Protein AF-A8CHP7-F1 (afdb_monomer)

Secondary structure (DSSP, 8-state):
---PPP--EEEEESS-B---B-SS----S----S---EEEEESS--HHHHTT-SEEEE--SPPP-TT--HHHHHHHHHHHHHHHHHHHHHH-TTSEEEE-SSPHHHHHHHHHHHHHHTT---GGGEEE--HHHHHHHHHHHHHHTT--TTT----EEE-SSGGGEEE-GGG-TT----HHHHHHHHHHHHHHHHHHHHHTTTS-S--HHHHHHHHHHHHHHHHHHTT--S--EEE-BEE--SSS-SEE--EEEEETTEEEEE---

Radius of gyration: 18.43 Å; Cα contacts (8 Å, |Δi|>4): 470; chains: 1; bounding box: 54×46×46 Å

Solvent-accessible surface area (backbone atoms only — not comparable to full-atom values): 14654 Å² total; per-residue (Å²): 142,82,88,74,77,94,67,42,39,28,44,34,30,80,90,56,30,41,34,46,46,44,78,87,77,80,73,67,96,71,87,73,102,63,101,60,57,73,48,79,45,70,57,91,72,59,60,83,56,36,60,80,26,59,36,34,38,38,42,49,56,76,71,78,49,92,93,59,54,74,64,56,48,43,54,54,23,45,51,49,42,41,57,50,30,54,48,37,50,72,57,26,48,86,27,32,37,34,34,54,30,61,58,34,81,53,40,42,59,48,32,50,52,46,20,48,76,68,74,49,61,51,62,41,26,44,34,18,63,38,40,46,58,29,57,49,38,12,43,54,51,12,66,75,69,78,47,60,44,91,78,43,63,38,57,43,30,44,46,71,54,43,89,37,38,42,67,42,67,92,71,27,82,95,63,87,74,54,74,67,52,50,54,51,50,48,54,46,58,33,40,49,63,55,55,39,20,58,75,44,73,61,75,33,63,72,55,68,63,43,52,51,22,51,46,54,52,51,53,46,51,51,42,13,50,73,59,52,80,69,79,45,70,43,38,37,31,26,61,59,94,43,92,89,38,57,61,32,11,48,40,28,33,47,28,68,72,32,55,69,42,81,49,85,127

Foldseek 3Di:
DDPDDWKWKFKQWPLAQEGTDTDDDPPDPDDDPDPIDMDMDIDDDCQVSLAVHQAYEDPDADFDAPPDDPVNRVVRLLVVLLVVLLSCLPRPLQHQYEYAGPPLVVSQVSSQVSNVVSVSDDLLRGWHQQLLLQLLLLVVVCVVVVHDSVPWGWDWKAGRAAPRTRTPPVPIPPDDDDPVRNVVSSNCSRCVQVVQCVVCVNVGTDDPSSVVSSVLVSVLQSCQLVFVPPFSWDFTWTQDPQPPHRTMRATFGGHNRGTPDGDDD

InterPro domains:
  IPR001236 Lactate/malate dehydrogenase, N-terminal [PF00056] (37-128)
  IPR001252 Malate dehydrogenase, active site [PS00068] (129-141)
  IPR001557 L-lactate/malate dehydrogenase [PIRSF000102] (44-264)
  IPR010097 Malate dehydrogenase, type 1 [TIGR01772] (36-261)
  IPR015955 Lactate dehydrogenase/glycoside hydrolase, family 4, C-terminal [G3DSA:3.90.110.10] (130-265)
  IPR015955 Lactate dehydrogenase/glycoside hydrolase, family 4, C-terminal [SSF56327] (129-265)
  IPR022383 Lactate/malate dehydrogenase, C-terminal [PF02866] (130-264)
  IPR036291 NAD(P)-binding domain superfamily [SSF51735] (36-128)

Nearest PDB structures (foldseek):
  4e0b-assembly1_A  TM=9.883E-01  e=1.441E-34  Vibrio vulnificus CMCP6
  7xqn-assembly1_B  TM=9.682E-01  e=1.019E-33  Escherichia coli
  1ie3-assembly2_D  TM=9.850E-01  e=3.570E-32  Escherichia coli
  6bal-assembly1_B  TM=9.658E-01  e=4.265E-32  Haemophilus influenzae Rd KW20
  1smk-assembly4_G  TM=9.813E-01  e=1.615E-28  Citrullus lanatus

Sequence (265 aa):
ALYSKPSSCWFRSRAVRYCACHTGCRCGSESYPNTSYRKGYAGEDPTPALEGADVVLVSAGVARKPGMDRADLFNVNAGIVKALAEKIAVVCPKACVGIITNPVNTTVPIAAEVLKKAGVYDKRKLFGVTTLDVIRSETFVAALKDKDPGQVRVPVIGGHSGVTILPLLSQVEGVSFTDEEVAALTKRIQNAGTEVVEAKAGGGSATLSMGQAACRFGLALVKALQGVSEVVELRVDVEGEGEYAPFFAPPIKLGKNGVEALLDI

pLDDT: mean 82.94, std 21.24, range [22.81, 98.56]

Organism: NCBI:txid127906

Structure (mmCIF, N/CA/C/O backbone):
data_AF-A8CHP7-F1
#
_entry.id   AF-A8CHP7-F1
#
loop_
_atom_site.group_PDB
_atom_site.id
_atom_site.type_symbol
_atom_site.label_atom_id
_atom_site.label_alt_id
_atom_site.label_comp_id
_atom_site.label_asym_id
_atom_site.label_entity_id
_atom_site.label_seq_id
_atom_site.pdbx_PDB_ins_code
_atom_site.Cartn_x
_atom_site.Cartn_y
_atom_site.Cartn_z
_atom_site.occupancy
_atom_site.B_iso_or_equiv
_atom_site.auth_seq_id
_atom_site.auth_comp_id
_atom_site.auth_asym_id
_atom_site.auth_atom_id
_atom_site.pdbx_PDB_model_num
ATOM 1 N N . ALA A 1 1 ? 33.182 -19.041 9.182 1.00 32.62 1 ALA A N 1
ATOM 2 C CA . ALA A 1 1 ? 33.277 -17.930 8.215 1.00 32.62 1 ALA A CA 1
ATOM 3 C C . ALA A 1 1 ? 32.475 -18.275 6.961 1.00 32.62 1 ALA A C 1
ATOM 5 O O . ALA A 1 1 ? 33.002 -18.926 6.078 1.00 32.62 1 ALA A O 1
ATOM 6 N N . LEU A 1 2 ? 31.192 -17.906 6.910 1.00 22.81 2 LEU A N 1
ATOM 7 C CA . LEU A 1 2 ? 30.341 -18.026 5.717 1.00 22.81 2 LEU A CA 1
ATOM 8 C C . LEU A 1 2 ? 29.356 -16.845 5.712 1.00 22.81 2 LEU A C 1
ATOM 10 O O . LEU A 1 2 ? 28.155 -17.001 5.896 1.00 22.81 2 LEU A O 1
ATOM 14 N N . TYR A 1 3 ? 29.891 -15.633 5.556 1.00 24.83 3 TYR A N 1
ATOM 15 C CA . TYR A 1 3 ? 29.102 -14.488 5.105 1.00 24.83 3 TYR A CA 1
ATOM 16 C C . TYR A 1 3 ? 28.936 -14.629 3.586 1.00 24.83 3 TYR A C 1
ATOM 18 O O . TYR A 1 3 ? 29.779 -14.174 2.816 1.00 24.83 3 TYR A O 1
ATOM 26 N N . SER A 1 4 ? 27.886 -15.321 3.138 1.00 28.62 4 SER A N 1
ATOM 27 C CA . SER A 1 4 ? 27.501 -15.324 1.724 1.00 28.62 4 SER A CA 1
ATOM 28 C C . SER A 1 4 ? 26.740 -14.035 1.401 1.00 28.62 4 SER A C 1
ATOM 30 O O . SER A 1 4 ? 25.815 -13.663 2.124 1.00 28.62 4 SER A O 1
ATOM 32 N N . LYS A 1 5 ? 27.150 -13.361 0.324 1.00 23.42 5 LYS A N 1
ATOM 33 C CA . LYS A 1 5 ? 26.609 -12.089 -0.180 1.00 23.42 5 LYS A CA 1
ATOM 34 C C . LYS A 1 5 ? 25.065 -12.082 -0.292 1.00 23.42 5 LYS A C 1
ATOM 36 O O . LYS A 1 5 ? 24.479 -13.123 -0.593 1.00 23.42 5 LYS A O 1
ATOM 41 N N . PRO A 1 6 ? 24.402 -10.923 -0.104 1.00 29.92 6 PRO A N 1
ATOM 42 C CA . PRO A 1 6 ? 22.968 -10.779 -0.358 1.00 29.92 6 PRO A CA 1
ATOM 43 C C . PRO A 1 6 ? 22.650 -11.086 -1.832 1.00 29.92 6 PRO A C 1
ATOM 45 O O . PRO A 1 6 ? 23.282 -10.532 -2.725 1.00 29.92 6 PRO A O 1
ATOM 48 N N . SER A 1 7 ? 21.699 -11.989 -2.088 1.00 33.78 7 SER A N 1
ATOM 49 C CA . SER A 1 7 ? 21.221 -12.342 -3.433 1.00 33.78 7 SER A CA 1
ATOM 50 C C . SER A 1 7 ? 19.699 -12.210 -3.512 1.00 33.78 7 SER A C 1
ATOM 52 O O . SER A 1 7 ? 18.981 -12.529 -2.563 1.00 33.78 7 SER A O 1
ATOM 54 N N . SER A 1 8 ? 19.213 -11.664 -4.628 1.00 39.09 8 SER A N 1
ATOM 55 C CA . SER A 1 8 ? 17.790 -11.403 -4.880 1.00 39.09 8 SER A CA 1
ATOM 56 C C . SER A 1 8 ? 17.057 -12.679 -5.258 1.00 39.09 8 SER A C 1
ATOM 58 O O . SER A 1 8 ? 17.565 -13.449 -6.068 1.00 39.09 8 SER A O 1
ATOM 60 N N . CYS A 1 9 ? 15.872 -12.896 -4.680 1.00 31.45 9 CYS A N 1
ATOM 61 C CA . CYS A 1 9 ? 14.992 -14.019 -4.998 1.00 31.45 9 CYS A CA 1
ATOM 62 C C . CYS A 1 9 ? 13.720 -13.514 -5.690 1.00 31.45 9 CYS A C 1
ATOM 64 O O . CYS A 1 9 ? 13.057 -12.588 -5.218 1.00 31.45 9 CYS A O 1
ATOM 66 N N . TRP A 1 10 ? 13.342 -14.157 -6.791 1.00 39.84 10 TRP A N 1
ATOM 67 C CA . TRP A 1 10 ? 12.153 -13.818 -7.576 1.00 39.84 10 TRP A CA 1
ATOM 68 C C . TRP A 1 10 ? 11.302 -15.077 -7.811 1.00 39.84 10 TRP A C 1
ATOM 70 O O . TRP A 1 10 ? 11.857 -16.164 -7.960 1.00 39.84 10 TRP A O 1
ATOM 80 N N . PHE A 1 11 ? 9.967 -14.967 -7.855 1.00 37.41 11 PHE A N 1
ATOM 81 C CA . PHE A 1 11 ? 9.060 -16.131 -7.904 1.00 37.41 11 PHE A CA 1
ATOM 82 C C . PHE A 1 11 ? 7.895 -15.949 -8.879 1.00 37.41 11 PHE A C 1
ATOM 84 O O . PHE A 1 11 ? 7.007 -15.163 -8.597 1.00 37.41 11 PHE A O 1
ATOM 91 N N . ARG A 1 12 ? 7.791 -16.759 -9.939 1.00 38.03 12 ARG A N 1
ATOM 92 C CA . ARG A 1 12 ? 6.660 -16.734 -10.894 1.00 38.03 12 ARG A CA 1
ATOM 93 C C . ARG A 1 12 ? 5.710 -17.918 -10.682 1.00 38.03 12 ARG A C 1
ATOM 95 O O . ARG A 1 12 ? 6.194 -19.044 -10.563 1.00 38.03 12 ARG A O 1
ATOM 102 N N . SER A 1 13 ? 4.383 -17.711 -10.722 1.00 37.44 13 SER A N 1
ATOM 103 C CA . SER A 1 13 ? 3.395 -18.805 -10.830 1.00 37.44 13 SER A CA 1
ATOM 104 C C . SER A 1 13 ? 2.423 -18.657 -12.013 1.00 37.44 13 SER A C 1
ATOM 106 O O . SER A 1 13 ? 2.159 -17.544 -12.459 1.00 37.44 13 SER A O 1
ATOM 108 N N . ARG A 1 14 ? 1.903 -19.774 -12.559 1.00 34.41 14 ARG A N 1
ATOM 109 C CA . ARG A 1 14 ? 0.996 -19.771 -13.738 1.00 34.41 14 ARG A CA 1
ATOM 110 C C . ARG A 1 14 ? -0.392 -19.169 -13.476 1.00 34.41 14 ARG A C 1
ATOM 112 O O . ARG A 1 14 ? -0.990 -18.687 -14.428 1.00 34.41 14 ARG A O 1
ATOM 119 N N . ALA A 1 15 ? -0.875 -19.185 -12.234 1.00 31.81 15 ALA A N 1
ATOM 120 C CA . ALA A 1 15 ? -2.148 -18.563 -11.855 1.00 31.81 15 ALA A CA 1
ATOM 121 C C . ALA A 1 15 ? -1.966 -17.121 -11.345 1.00 31.81 15 ALA A C 1
ATOM 123 O O . ALA A 1 15 ? -2.876 -16.310 -11.470 1.00 31.81 15 ALA A O 1
ATOM 124 N N . VAL A 1 16 ? -0.780 -16.812 -10.796 1.00 34.81 16 VAL A N 1
ATOM 125 C CA . VAL A 1 16 ? -0.388 -15.508 -10.240 1.00 34.81 16 VAL A CA 1
ATOM 126 C C . VAL A 1 16 ? 1.119 -15.301 -10.413 1.00 34.81 16 VAL A C 1
ATOM 128 O O . VAL A 1 16 ? 1.930 -15.936 -9.731 1.00 34.81 16 VAL A O 1
ATOM 131 N N . ARG A 1 17 ? 1.538 -14.428 -11.323 1.00 36.47 17 ARG A N 1
ATOM 132 C CA . ARG A 1 17 ? 2.962 -14.127 -11.529 1.00 36.47 17 ARG A CA 1
ATOM 133 C C . ARG A 1 17 ? 3.367 -13.074 -10.486 1.00 36.47 17 ARG A C 1
ATOM 135 O O . ARG A 1 17 ? 3.029 -11.922 -10.668 1.00 36.47 17 ARG A O 1
ATOM 142 N N . TYR A 1 18 ? 3.981 -13.479 -9.367 1.00 40.00 18 TYR A N 1
ATOM 143 C CA . TYR A 1 18 ? 4.598 -12.572 -8.380 1.00 40.00 18 TYR A CA 1
ATOM 144 C C . TYR A 1 18 ? 6.014 -12.172 -8.849 1.00 40.00 18 TYR A C 1
ATOM 146 O O . TYR A 1 18 ? 6.598 -12.844 -9.695 1.00 40.00 18 TYR A O 1
ATOM 154 N N . CYS A 1 19 ? 6.599 -11.091 -8.321 1.00 38.66 19 CYS A N 1
ATOM 155 C CA . CYS A 1 19 ? 8.019 -10.781 -8.542 1.00 38.66 19 CYS A CA 1
ATOM 156 C C . CYS A 1 19 ? 8.539 -9.753 -7.517 1.00 38.66 19 CYS A C 1
ATOM 158 O O . CYS A 1 19 ? 8.294 -8.570 -7.716 1.00 38.66 19 CYS A O 1
ATOM 160 N N . ALA A 1 20 ? 9.188 -10.235 -6.438 1.00 38.81 20 ALA A N 1
ATOM 161 C CA . ALA A 1 20 ? 10.398 -9.731 -5.739 1.00 38.81 20 ALA A CA 1
ATOM 162 C C . ALA A 1 20 ? 10.382 -10.091 -4.234 1.00 38.81 20 ALA A C 1
ATOM 164 O O . ALA A 1 20 ? 9.448 -9.749 -3.516 1.00 38.81 20 ALA A O 1
ATOM 165 N N . CYS A 1 21 ? 11.437 -10.742 -3.736 1.00 34.03 21 CYS A N 1
ATOM 166 C CA . CYS A 1 21 ? 11.761 -10.836 -2.309 1.00 34.03 21 CYS A CA 1
ATOM 167 C C . CYS A 1 21 ? 13.278 -10.676 -2.119 1.00 34.03 21 CYS A C 1
ATOM 169 O O . CYS A 1 21 ? 14.065 -11.404 -2.726 1.00 34.03 21 CYS A O 1
ATOM 171 N N . HIS A 1 22 ? 13.706 -9.754 -1.250 1.00 32.94 22 HIS A N 1
ATOM 172 C CA . HIS A 1 22 ? 15.094 -9.683 -0.783 1.00 32.94 22 HIS A CA 1
ATOM 173 C C . HIS A 1 22 ? 15.157 -9.791 0.751 1.00 32.94 22 HIS A C 1
ATOM 175 O O . HIS A 1 22 ? 14.360 -9.190 1.465 1.00 32.94 22 HIS A O 1
ATOM 181 N N . THR A 1 23 ? 16.147 -10.558 1.223 1.00 31.95 23 THR A N 1
ATOM 182 C CA . THR A 1 23 ? 16.504 -10.953 2.606 1.00 31.95 23 THR A CA 1
ATOM 183 C C . THR A 1 23 ? 15.609 -11.968 3.343 1.00 31.95 23 THR A C 1
ATOM 185 O O . THR A 1 23 ? 14.510 -11.679 3.798 1.00 31.95 23 THR A O 1
ATOM 188 N N . GLY A 1 24 ? 16.159 -13.171 3.563 1.00 29.59 24 GLY A N 1
ATOM 189 C CA . GLY A 1 24 ? 15.860 -14.017 4.730 1.00 29.59 24 GLY A CA 1
ATOM 190 C C . GLY A 1 24 ? 14.709 -15.025 4.636 1.00 29.59 24 GLY A C 1
ATOM 191 O O . GLY A 1 24 ? 14.727 -15.999 5.386 1.00 29.59 24 GLY A O 1
ATOM 192 N N . CYS A 1 25 ? 13.753 -14.878 3.716 1.00 31.55 25 CYS A N 1
ATOM 193 C CA . CYS A 1 25 ? 12.709 -15.891 3.526 1.00 31.55 25 CYS A CA 1
ATOM 194 C C . CYS A 1 25 ? 13.250 -17.111 2.765 1.00 31.55 25 CYS A C 1
ATOM 196 O O . CYS A 1 25 ? 13.137 -17.199 1.543 1.00 31.55 25 CYS A O 1
ATOM 198 N N . ARG A 1 26 ? 13.785 -18.104 3.488 1.00 28.95 26 ARG A N 1
ATOM 199 C CA . ARG A 1 26 ? 13.744 -19.495 3.012 1.00 28.95 26 ARG A CA 1
ATOM 200 C C . ARG A 1 26 ? 12.291 -19.962 3.084 1.00 28.95 26 ARG A C 1
ATOM 202 O O . ARG A 1 26 ? 11.911 -20.665 4.014 1.00 28.95 26 ARG A O 1
ATOM 209 N N . CYS A 1 27 ? 11.460 -19.550 2.131 1.00 34.78 27 CYS A N 1
ATOM 210 C CA . CYS A 1 27 ? 10.200 -20.246 1.906 1.00 34.78 27 CYS A CA 1
ATOM 211 C C . CYS A 1 27 ? 10.570 -21.612 1.324 1.00 34.78 27 CYS A C 1
ATOM 213 O O . CYS A 1 27 ? 10.880 -21.715 0.137 1.00 34.78 27 CYS A O 1
ATOM 215 N N . GLY A 1 28 ? 10.638 -22.627 2.191 1.00 29.20 28 GLY A N 1
ATOM 216 C CA . GLY A 1 28 ? 10.823 -24.018 1.796 1.00 29.20 28 GLY A CA 1
ATOM 217 C C . GLY A 1 28 ? 9.854 -24.379 0.672 1.00 29.20 28 GLY A C 1
ATOM 218 O O . GLY A 1 28 ? 8.690 -23.979 0.675 1.00 29.20 28 GLY A O 1
ATOM 219 N N . SER A 1 29 ? 10.361 -25.095 -0.326 1.00 34.91 29 SER A N 1
ATOM 220 C CA . SER A 1 29 ? 9.668 -25.464 -1.563 1.00 34.91 29 SER A CA 1
ATOM 221 C C . SER A 1 29 ? 8.558 -26.513 -1.394 1.00 34.91 29 SER A C 1
ATOM 223 O O . SER A 1 29 ? 7.973 -26.953 -2.379 1.00 34.91 29 SER A O 1
ATOM 225 N N . GLU A 1 30 ? 8.212 -26.887 -0.172 1.00 33.09 30 GLU A N 1
ATOM 226 C CA . GLU A 1 30 ? 7.263 -27.945 0.176 1.00 33.09 30 GLU A CA 1
ATOM 227 C C . GLU A 1 30 ? 6.442 -27.356 1.330 1.00 33.09 30 GLU A C 1
ATOM 229 O O . GLU A 1 30 ? 7.014 -26.936 2.325 1.00 33.09 30 GLU A O 1
ATOM 234 N N . SER A 1 31 ? 5.143 -27.082 1.249 1.00 29.27 31 SER A N 1
ATOM 235 C CA . SER A 1 31 ? 4.040 -27.963 0.885 1.00 29.27 31 SER A CA 1
ATOM 236 C C . SER A 1 31 ? 2.756 -27.114 0.836 1.00 29.27 31 SER A C 1
ATOM 238 O O . SER A 1 31 ? 2.306 -26.618 1.863 1.00 29.27 31 SER A O 1
ATOM 240 N N . TYR A 1 32 ? 2.163 -26.923 -0.343 1.00 31.28 32 TYR A N 1
ATOM 241 C CA . TYR A 1 32 ? 0.776 -26.457 -0.483 1.00 31.28 32 TYR A CA 1
ATOM 24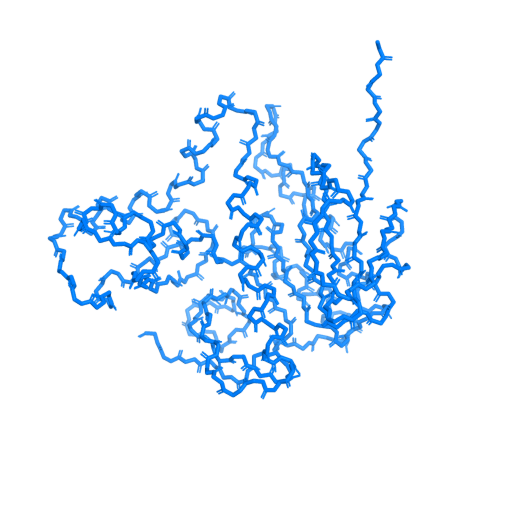2 C C . TYR A 1 32 ? 0.143 -27.264 -1.624 1.00 31.28 32 TYR A C 1
ATOM 244 O O . TYR A 1 32 ? 0.708 -27.262 -2.723 1.00 31.28 32 TYR A O 1
ATOM 252 N N . PRO A 1 33 ? -0.977 -27.971 -1.397 1.00 31.81 33 PRO A N 1
ATOM 253 C CA . PRO A 1 33 ? -1.618 -28.787 -2.417 1.00 31.81 33 PRO A CA 1
ATOM 254 C C . PRO A 1 33 ? -2.413 -27.869 -3.346 1.00 31.81 33 PRO A C 1
ATOM 256 O O . PRO A 1 33 ? -3.599 -27.666 -3.151 1.00 31.81 33 PRO A O 1
ATOM 259 N N . ASN A 1 34 ? -1.752 -27.253 -4.324 1.00 37.06 34 ASN A N 1
ATOM 260 C CA . ASN A 1 34 ? -2.418 -26.600 -5.449 1.00 37.06 34 ASN A CA 1
ATOM 261 C C . ASN A 1 34 ? -1.522 -26.680 -6.688 1.00 37.06 34 ASN A C 1
ATOM 263 O O . ASN A 1 34 ? -0.316 -26.445 -6.606 1.00 37.06 34 ASN A O 1
ATOM 267 N N . THR A 1 35 ? -2.135 -26.965 -7.838 1.00 38.97 35 THR A N 1
ATOM 268 C CA . THR A 1 35 ? -1.601 -27.150 -9.208 1.00 38.97 35 THR A CA 1
ATOM 269 C C . THR A 1 35 ? -0.883 -25.927 -9.814 1.00 38.97 35 THR A C 1
ATOM 271 O O . THR A 1 35 ? -0.874 -25.704 -11.024 1.00 38.97 35 THR A O 1
ATOM 274 N N . SER A 1 36 ? -0.245 -25.104 -8.987 1.00 51.75 36 SER A N 1
ATOM 275 C CA . SER A 1 36 ? 0.490 -23.914 -9.400 1.00 51.75 36 SER A CA 1
ATOM 276 C C . SER A 1 36 ? 1.951 -24.259 -9.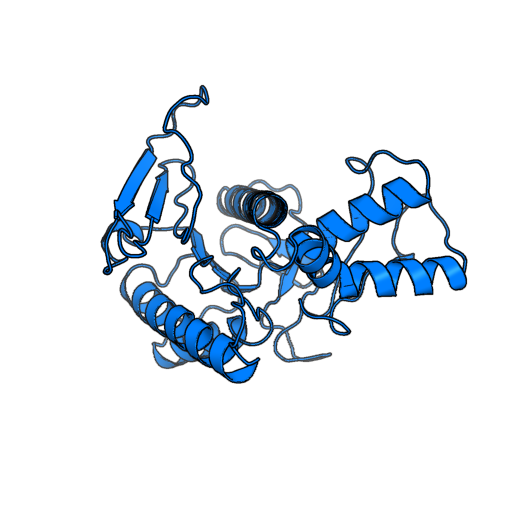707 1.00 51.75 36 SER A C 1
ATOM 278 O O . SER A 1 36 ? 2.752 -24.558 -8.824 1.00 51.75 36 SER A O 1
ATOM 280 N N . TYR A 1 37 ? 2.321 -24.205 -10.990 1.00 54.31 37 TYR A N 1
ATOM 281 C CA . TYR A 1 37 ? 3.726 -24.246 -11.408 1.00 54.31 37 TYR A CA 1
ATOM 282 C C . TYR A 1 37 ? 4.452 -23.032 -10.822 1.00 54.31 37 TYR A C 1
ATOM 284 O O . TYR A 1 37 ? 4.030 -21.908 -11.093 1.00 54.31 37 TYR A O 1
ATOM 292 N N . ARG A 1 38 ? 5.516 -23.249 -10.041 1.00 67.81 38 ARG A N 1
ATOM 293 C CA . ARG A 1 38 ? 6.344 -22.201 -9.424 1.00 67.81 38 ARG A CA 1
ATOM 294 C C . ARG A 1 38 ? 7.745 -22.238 -10.029 1.00 67.81 38 ARG A C 1
ATOM 296 O O . ARG A 1 38 ? 8.382 -23.286 -10.012 1.00 67.81 38 ARG A O 1
ATOM 303 N N . LYS A 1 39 ? 8.233 -21.103 -10.535 1.00 74.75 39 LYS A N 1
ATOM 304 C CA . LYS A 1 39 ? 9.615 -20.950 -11.015 1.00 74.75 39 LYS A CA 1
ATOM 305 C C . LYS A 1 39 ? 10.322 -19.868 -10.209 1.00 74.75 39 LYS A C 1
ATOM 307 O O . LYS A 1 39 ? 9.883 -18.718 -10.205 1.00 74.75 39 LYS A O 1
ATOM 312 N N . GLY A 1 40 ? 11.383 -20.263 -9.512 1.00 76.31 40 GLY A N 1
ATOM 313 C CA . GLY A 1 40 ? 12.284 -19.347 -8.824 1.00 76.31 40 GLY A CA 1
ATOM 314 C C . GLY A 1 40 ? 13.331 -18.788 -9.785 1.00 76.31 40 GLY A C 1
ATOM 315 O O . GLY A 1 40 ? 13.775 -19.491 -10.694 1.00 76.31 40 GLY A O 1
ATOM 316 N N . TYR A 1 41 ? 13.731 -17.541 -9.571 1.00 79.69 41 TYR A N 1
ATOM 317 C CA . TYR A 1 41 ? 14.862 -16.916 -10.248 1.00 79.69 41 TYR A CA 1
ATOM 318 C C . TYR A 1 41 ? 15.772 -16.264 -9.209 1.00 79.69 41 TYR A C 1
ATOM 320 O O . TYR A 1 41 ? 15.309 -15.816 -8.157 1.00 79.69 41 TYR A O 1
ATOM 328 N N . ALA A 1 42 ? 17.062 -16.198 -9.519 1.00 75.44 42 ALA A N 1
ATOM 329 C CA . ALA A 1 42 ? 18.078 -15.569 -8.689 1.00 75.44 42 ALA A CA 1
ATOM 330 C C . ALA A 1 42 ? 19.082 -14.820 -9.570 1.00 75.44 42 ALA A C 1
ATOM 332 O O . ALA A 1 42 ? 19.229 -15.140 -10.749 1.00 75.44 42 ALA A O 1
ATOM 333 N N . GLY A 1 43 ? 19.772 -13.844 -8.985 1.00 78.00 43 GLY A N 1
ATOM 334 C CA . GLY A 1 43 ? 20.754 -13.007 -9.677 1.00 78.00 43 GLY A CA 1
ATOM 335 C C . GLY A 1 43 ? 20.375 -11.528 -9.689 1.00 78.00 43 GLY A C 1
ATOM 336 O O . GLY A 1 43 ? 19.357 -11.124 -9.119 1.00 78.00 43 GLY A O 1
ATOM 337 N N . GLU A 1 44 ? 21.239 -10.726 -10.308 1.00 79.50 44 GLU A N 1
ATOM 338 C CA . GLU A 1 44 ? 21.106 -9.265 -10.363 1.00 79.50 44 GLU A CA 1
ATOM 339 C C . GLU A 1 44 ? 20.157 -8.789 -11.469 1.00 79.50 44 GLU A C 1
ATOM 341 O O . GLU A 1 44 ? 19.529 -7.747 -11.311 1.00 79.50 44 GLU A O 1
ATOM 346 N N . ASP A 1 45 ? 20.005 -9.555 -12.556 1.00 85.50 45 ASP A N 1
ATOM 347 C CA . ASP A 1 45 ? 19.088 -9.217 -13.646 1.00 85.50 45 ASP A CA 1
ATOM 348 C C . ASP A 1 45 ? 17.668 -9.755 -13.373 1.00 85.50 45 ASP A C 1
ATOM 350 O O . ASP A 1 45 ? 17.462 -10.974 -13.388 1.00 85.50 45 ASP A O 1
ATOM 354 N N . PRO A 1 46 ? 16.665 -8.884 -13.141 1.00 88.44 46 PRO A N 1
ATOM 355 C CA . PRO A 1 46 ? 15.290 -9.312 -12.902 1.00 88.44 46 PRO A CA 1
ATOM 356 C C . PRO A 1 46 ? 14.547 -9.687 -14.192 1.00 88.44 46 PRO A C 1
ATOM 358 O O . PRO A 1 46 ? 13.433 -10.206 -14.109 1.00 88.44 46 PRO A O 1
ATOM 361 N N . THR A 1 47 ? 15.122 -9.434 -15.375 1.00 89.81 47 THR A N 1
ATOM 362 C CA . THR A 1 47 ? 14.451 -9.603 -16.678 1.00 89.81 47 THR A CA 1
ATOM 363 C C . THR A 1 47 ? 13.760 -10.965 -16.828 1.00 89.81 47 THR A C 1
ATOM 365 O O . THR A 1 47 ? 12.553 -10.974 -17.086 1.00 89.81 47 THR A O 1
ATOM 368 N N . PRO A 1 48 ? 14.409 -12.116 -16.541 1.00 89.50 48 PRO A N 1
ATOM 369 C CA . PRO A 1 48 ? 13.765 -13.425 -16.704 1.00 89.50 48 PRO A CA 1
ATOM 370 C C . PRO A 1 48 ? 12.546 -13.646 -15.791 1.00 89.50 48 PRO A C 1
ATOM 372 O O . PRO A 1 48 ? 11.677 -14.471 -16.095 1.00 89.50 48 PRO A O 1
ATOM 375 N N . ALA A 1 49 ? 12.493 -12.943 -14.654 1.00 88.00 49 ALA A N 1
ATOM 376 C CA . ALA A 1 49 ? 11.379 -12.993 -13.712 1.00 88.00 49 ALA A CA 1
ATOM 377 C C . ALA A 1 49 ? 10.241 -12.032 -14.094 1.00 88.00 49 ALA A C 1
ATOM 379 O O . ALA A 1 49 ? 9.083 -12.312 -13.784 1.00 88.00 49 ALA A O 1
ATOM 380 N N . LEU A 1 50 ? 10.563 -10.927 -14.776 1.00 91.19 50 LEU A N 1
ATOM 381 C CA . LEU A 1 50 ? 9.605 -9.925 -15.252 1.00 91.19 50 LEU A CA 1
ATOM 382 C C . LEU A 1 50 ? 8.916 -10.327 -16.564 1.00 91.19 50 LEU A C 1
ATOM 384 O O . LEU A 1 50 ? 7.819 -9.848 -16.845 1.00 91.19 50 LEU A O 1
ATOM 388 N N . GLU A 1 51 ? 9.514 -11.214 -17.362 1.00 91.62 51 GLU A N 1
ATOM 389 C CA . GLU A 1 51 ? 8.959 -11.643 -18.650 1.00 91.62 51 GLU A CA 1
ATOM 390 C C . GLU A 1 51 ? 7.520 -12.176 -18.546 1.00 91.62 51 GLU A C 1
ATOM 392 O O . GLU A 1 51 ? 7.229 -13.252 -18.000 1.00 91.62 51 GLU A O 1
ATOM 397 N N . GLY A 1 52 ? 6.601 -11.403 -19.129 1.00 88.88 52 GLY A N 1
ATOM 398 C CA . GLY A 1 52 ? 5.170 -11.677 -19.121 1.00 88.88 52 GLY A CA 1
ATOM 399 C C . GLY A 1 52 ? 4.530 -11.579 -17.736 1.00 88.88 52 GLY A C 1
ATOM 400 O O . GLY A 1 52 ? 3.519 -12.238 -17.513 1.00 88.88 52 GLY A O 1
ATOM 401 N N . ALA A 1 53 ? 5.113 -10.863 -16.778 1.00 92.00 53 ALA A N 1
ATOM 402 C CA . ALA A 1 53 ? 4.466 -10.623 -15.493 1.00 92.00 53 ALA A CA 1
ATOM 403 C C . ALA A 1 53 ? 3.206 -9.757 -15.669 1.00 92.00 53 ALA A C 1
ATOM 405 O O . ALA A 1 53 ? 3.238 -8.739 -16.357 1.00 92.00 53 ALA A O 1
ATOM 406 N N . ASP A 1 54 ? 2.108 -10.163 -15.028 1.00 92.94 54 ASP A N 1
ATOM 407 C CA . ASP A 1 54 ? 0.861 -9.386 -14.954 1.00 92.94 54 ASP A CA 1
ATOM 408 C C . ASP A 1 54 ? 0.808 -8.536 -13.674 1.00 92.94 54 ASP A C 1
ATOM 410 O O . ASP A 1 54 ? 0.189 -7.473 -13.644 1.00 92.94 54 ASP A O 1
ATOM 414 N N . VAL A 1 55 ? 1.498 -8.996 -12.624 1.00 94.75 55 VAL A N 1
ATOM 415 C CA . VAL A 1 55 ? 1.664 -8.319 -11.336 1.00 94.75 55 VAL A CA 1
ATOM 416 C C . VAL A 1 55 ? 3.147 -8.335 -10.952 1.00 94.75 55 VAL A C 1
ATOM 418 O O . VAL A 1 55 ? 3.837 -9.336 -11.125 1.00 94.75 55 VAL A O 1
ATOM 421 N N . VAL A 1 56 ? 3.660 -7.235 -10.410 1.00 96.25 56 VAL A N 1
ATOM 422 C CA . VAL A 1 56 ? 5.028 -7.121 -9.887 1.00 96.25 56 VAL A CA 1
ATOM 423 C C . VAL A 1 56 ? 4.943 -6.531 -8.484 1.00 96.25 56 VAL A C 1
ATOM 425 O O . VAL A 1 56 ? 4.395 -5.449 -8.314 1.00 96.25 56 VAL A O 1
ATOM 428 N N . LEU A 1 57 ? 5.462 -7.229 -7.470 1.00 96.00 57 LEU A N 1
ATOM 429 C CA . LEU A 1 57 ? 5.456 -6.750 -6.083 1.00 96.00 57 LEU A CA 1
ATOM 430 C C . LEU A 1 57 ? 6.879 -6.444 -5.635 1.00 96.00 57 LEU A C 1
ATOM 432 O O . LEU A 1 57 ? 7.630 -7.344 -5.280 1.00 96.00 57 LEU A O 1
ATOM 436 N N . VAL A 1 58 ? 7.243 -5.168 -5.618 1.00 94.81 58 VAL A N 1
ATOM 437 C CA . VAL A 1 58 ? 8.598 -4.713 -5.316 1.00 94.81 58 VAL A CA 1
ATOM 438 C C . VAL A 1 58 ? 8.784 -4.603 -3.807 1.00 94.81 58 VAL A C 1
ATOM 440 O O . VAL A 1 58 ? 8.466 -3.582 -3.204 1.00 94.81 58 VAL A O 1
ATOM 443 N N . SER A 1 59 ? 9.324 -5.658 -3.194 1.00 92.12 59 SER A N 1
ATOM 444 C CA . SER A 1 59 ? 9.780 -5.651 -1.794 1.00 92.12 59 SER A CA 1
ATOM 445 C C . SER A 1 59 ? 11.306 -5.522 -1.659 1.00 92.12 59 SER A C 1
ATOM 447 O O . SER A 1 59 ? 11.857 -5.729 -0.576 1.00 92.12 59 SER A O 1
ATOM 449 N N . ALA A 1 60 ? 12.007 -5.275 -2.770 1.00 86.44 60 ALA A N 1
ATOM 450 C CA . ALA A 1 60 ? 13.458 -5.177 -2.807 1.00 86.44 60 ALA A CA 1
ATOM 451 C C . ALA A 1 60 ? 13.920 -3.876 -2.150 1.00 86.44 60 ALA A C 1
ATOM 453 O O . ALA A 1 60 ? 13.515 -2.785 -2.544 1.00 86.44 60 ALA A O 1
ATOM 454 N N . GLY A 1 61 ? 14.789 -3.991 -1.160 1.00 83.62 61 GLY A N 1
ATOM 455 C CA . GLY A 1 61 ? 15.306 -2.851 -0.430 1.00 83.62 61 GLY A CA 1
ATOM 456 C C . GLY A 1 61 ? 16.188 -3.306 0.713 1.00 83.62 61 GLY A C 1
ATOM 457 O O . GLY A 1 61 ? 16.321 -4.499 1.001 1.00 83.62 61 GLY A O 1
ATOM 458 N N . VAL A 1 62 ? 16.789 -2.333 1.373 1.00 79.62 62 VAL A N 1
ATOM 459 C CA . VAL A 1 62 ? 17.558 -2.541 2.589 1.00 79.62 62 VAL A CA 1
ATOM 460 C C . VAL A 1 62 ? 16.689 -2.100 3.762 1.00 79.62 62 VAL A C 1
ATOM 462 O O . VAL A 1 62 ? 16.041 -1.056 3.713 1.00 79.62 62 VAL A O 1
ATOM 465 N N . ALA A 1 63 ? 16.628 -2.922 4.810 1.00 72.94 63 ALA A N 1
ATOM 466 C CA . ALA A 1 63 ? 16.061 -2.504 6.087 1.00 72.94 63 ALA A CA 1
ATOM 467 C C . ALA A 1 63 ? 17.067 -1.609 6.820 1.00 72.94 63 ALA A C 1
ATOM 469 O O . ALA A 1 63 ? 18.278 -1.781 6.667 1.00 72.94 63 ALA A O 1
ATOM 470 N N . ARG A 1 64 ? 16.578 -0.683 7.650 1.00 69.12 64 ARG A N 1
ATOM 471 C CA . ARG A 1 64 ? 17.442 0.187 8.454 1.00 69.12 64 ARG A CA 1
ATOM 472 C C . ARG A 1 64 ? 18.435 -0.650 9.273 1.00 69.12 64 ARG A C 1
ATOM 474 O O . ARG A 1 64 ? 18.022 -1.563 9.985 1.00 69.12 64 ARG A O 1
ATOM 481 N N . LYS A 1 65 ? 19.727 -0.326 9.175 1.00 68.75 65 LYS A N 1
ATOM 482 C CA . LYS A 1 65 ? 20.810 -0.949 9.954 1.00 68.75 65 LYS A CA 1
ATOM 483 C C . LYS A 1 65 ? 21.367 0.041 10.984 1.00 68.75 65 LYS A C 1
ATOM 485 O O . LYS A 1 65 ? 21.267 1.250 10.755 1.00 68.75 65 LYS A O 1
ATOM 490 N N . PRO A 1 66 ? 21.970 -0.435 12.089 1.00 65.25 66 PRO A N 1
ATOM 491 C CA . PRO A 1 66 ? 22.722 0.430 12.995 1.00 65.25 66 PRO A CA 1
ATOM 492 C C . PRO A 1 66 ? 23.763 1.261 12.227 1.00 65.25 66 PRO A C 1
ATOM 494 O O . PRO A 1 66 ? 24.459 0.725 11.368 1.00 65.25 66 PRO A O 1
ATOM 497 N N . GLY A 1 67 ? 23.840 2.562 12.515 1.00 72.50 67 GLY A N 1
ATOM 498 C CA . GLY A 1 67 ? 24.768 3.497 11.862 1.00 72.50 67 GLY A CA 1
ATOM 499 C C . GLY A 1 67 ? 24.293 4.105 10.536 1.00 72.50 67 GLY A C 1
ATOM 500 O O . GLY A 1 67 ? 24.947 5.014 10.047 1.00 72.50 67 GLY A O 1
ATOM 501 N N . MET A 1 68 ? 23.163 3.658 9.974 1.00 72.06 68 MET A N 1
ATOM 502 C CA . MET A 1 68 ? 22.575 4.260 8.771 1.00 72.06 68 MET A CA 1
ATOM 503 C C . MET A 1 68 ? 21.628 5.403 9.150 1.00 72.06 68 MET A C 1
ATOM 505 O O . MET A 1 68 ? 20.694 5.207 9.949 1.00 72.06 68 MET A O 1
ATOM 509 N N . ASP A 1 69 ? 21.847 6.584 8.575 1.00 75.12 69 ASP A N 1
ATOM 510 C CA . ASP A 1 69 ? 20.928 7.704 8.748 1.00 75.12 69 ASP A CA 1
ATOM 511 C C . ASP A 1 69 ? 19.668 7.542 7.865 1.00 75.12 69 ASP A C 1
ATOM 513 O O . ASP A 1 69 ? 19.487 6.554 7.143 1.00 75.12 69 ASP A O 1
ATOM 517 N N . ARG A 1 70 ? 18.712 8.471 7.983 1.00 73.56 70 ARG A N 1
ATOM 518 C CA . ARG A 1 70 ? 17.469 8.402 7.194 1.00 73.56 70 ARG A CA 1
ATOM 519 C C . ARG A 1 70 ? 17.706 8.674 5.705 1.00 73.56 70 ARG A C 1
ATOM 521 O O . ARG A 1 70 ? 16.992 8.100 4.883 1.00 73.56 70 ARG A O 1
ATOM 528 N N . ALA A 1 71 ? 18.659 9.541 5.372 1.00 80.44 71 ALA A N 1
ATOM 529 C CA . ALA A 1 71 ? 18.958 9.933 4.002 1.00 80.44 71 ALA A CA 1
ATOM 530 C C . ALA A 1 71 ? 19.664 8.800 3.247 1.00 80.44 71 ALA A C 1
ATOM 532 O O . ALA A 1 71 ? 19.302 8.509 2.111 1.00 80.44 71 ALA A O 1
ATOM 533 N N . ASP A 1 72 ? 20.586 8.092 3.894 1.00 83.00 72 ASP A N 1
ATOM 534 C CA . ASP A 1 72 ? 21.271 6.918 3.356 1.00 83.00 72 ASP A CA 1
ATOM 535 C C . ASP A 1 72 ? 20.279 5.820 2.978 1.00 83.00 72 ASP A C 1
ATOM 537 O O . ASP A 1 72 ? 20.279 5.323 1.850 1.00 83.00 72 ASP A O 1
ATOM 541 N N . LEU A 1 73 ? 19.388 5.468 3.912 1.00 83.12 73 LEU A N 1
ATOM 542 C CA . LEU A 1 73 ? 18.360 4.455 3.681 1.00 83.12 73 LEU A CA 1
ATOM 543 C C . LEU A 1 73 ? 17.449 4.845 2.514 1.00 83.12 73 LEU A C 1
ATOM 545 O O . LEU A 1 73 ? 17.116 4.008 1.672 1.00 83.12 73 LEU A O 1
ATOM 549 N N . PHE A 1 74 ? 17.062 6.120 2.469 1.00 88.25 74 PHE A N 1
ATOM 550 C CA . PHE A 1 74 ? 16.267 6.669 1.383 1.00 88.25 74 PHE A CA 1
ATOM 551 C C . PHE A 1 74 ? 16.993 6.547 0.040 1.00 88.25 74 PHE A C 1
ATOM 553 O O . PHE A 1 74 ? 16.434 5.969 -0.886 1.00 88.25 74 PHE A O 1
ATOM 560 N N . ASN A 1 75 ? 18.237 7.017 -0.058 1.00 90.56 75 ASN A N 1
ATOM 561 C CA . ASN A 1 75 ? 19.016 7.013 -1.297 1.00 90.56 75 ASN A CA 1
ATOM 562 C C . ASN A 1 75 ? 19.234 5.594 -1.836 1.00 90.56 75 ASN A C 1
ATOM 564 O O . ASN A 1 75 ? 19.081 5.353 -3.036 1.00 90.56 75 ASN A O 1
ATOM 568 N N . VAL A 1 76 ? 19.531 4.637 -0.953 1.00 91.25 76 VAL A N 1
ATOM 569 C CA . VAL A 1 76 ? 19.699 3.224 -1.324 1.00 91.25 76 VAL A CA 1
ATOM 570 C C . VAL A 1 76 ? 18.402 2.655 -1.895 1.00 91.25 76 VAL A C 1
ATOM 572 O O . VAL A 1 76 ? 18.397 2.101 -2.996 1.00 91.25 76 VAL A O 1
ATOM 575 N N . ASN A 1 77 ? 17.286 2.808 -1.181 1.00 91.81 77 ASN A N 1
ATOM 576 C CA . ASN A 1 77 ? 16.010 2.244 -1.619 1.00 91.81 77 ASN A CA 1
ATOM 577 C C . ASN A 1 77 ? 15.446 2.970 -2.849 1.00 91.81 77 ASN A C 1
ATOM 579 O O . ASN A 1 77 ? 14.890 2.319 -3.731 1.00 91.81 77 ASN A O 1
ATOM 583 N N . ALA A 1 78 ? 15.652 4.284 -2.963 1.00 94.06 78 ALA A N 1
ATOM 584 C CA . ALA A 1 78 ? 15.321 5.069 -4.147 1.00 94.06 78 ALA A CA 1
ATOM 585 C C . ALA A 1 78 ? 16.068 4.559 -5.387 1.00 94.06 78 ALA A C 1
ATOM 587 O O . ALA A 1 78 ? 15.451 4.357 -6.433 1.00 94.06 78 ALA A O 1
ATOM 588 N N . GLY A 1 79 ? 17.373 4.289 -5.266 1.00 94.81 79 GLY A N 1
ATOM 589 C CA . GLY A 1 79 ? 18.178 3.716 -6.347 1.00 94.81 79 GLY A CA 1
ATOM 590 C C . GLY A 1 79 ? 17.692 2.331 -6.778 1.00 94.81 79 GLY A C 1
ATOM 591 O O . GLY A 1 79 ? 17.551 2.073 -7.973 1.00 94.81 79 GLY A O 1
ATOM 592 N N . ILE A 1 80 ? 17.364 1.464 -5.813 1.00 93.25 80 ILE A N 1
ATOM 593 C CA . ILE A 1 80 ? 16.826 0.121 -6.082 1.00 93.25 80 ILE A CA 1
ATOM 594 C C . ILE A 1 80 ? 15.480 0.209 -6.811 1.00 93.25 80 ILE A C 1
ATOM 596 O O . ILE A 1 80 ? 15.300 -0.434 -7.845 1.00 93.25 80 ILE A O 1
ATOM 600 N N . VAL A 1 81 ? 14.538 1.014 -6.308 1.00 96.06 81 VAL A N 1
ATOM 601 C CA . VAL A 1 81 ? 13.208 1.157 -6.922 1.00 96.06 81 VAL A CA 1
ATOM 602 C C . VAL A 1 81 ? 13.310 1.771 -8.311 1.00 96.06 81 VAL A C 1
ATOM 604 O O . VAL A 1 81 ? 12.660 1.273 -9.226 1.00 96.06 81 VAL A O 1
ATOM 607 N N . LYS A 1 82 ? 14.163 2.784 -8.502 1.00 97.38 82 LYS A N 1
ATOM 608 C CA . LYS A 1 82 ? 14.424 3.373 -9.820 1.00 97.38 82 LYS A CA 1
ATOM 609 C C . LYS A 1 82 ? 14.889 2.312 -10.821 1.00 97.38 82 LYS A C 1
ATOM 611 O O . LYS A 1 82 ? 14.267 2.165 -11.868 1.00 97.38 82 LYS A O 1
ATOM 616 N N . ALA A 1 83 ? 15.932 1.551 -10.488 1.00 95.56 83 ALA A N 1
ATOM 617 C CA . ALA A 1 83 ? 16.488 0.535 -11.384 1.00 95.56 83 ALA A CA 1
ATOM 618 C C . ALA A 1 83 ? 15.467 -0.566 -11.725 1.00 95.56 83 ALA A C 1
ATOM 620 O O . ALA A 1 83 ? 15.387 -1.027 -12.864 1.00 95.56 83 ALA A O 1
ATOM 621 N N . LEU A 1 84 ? 14.647 -0.978 -10.752 1.00 96.25 84 LEU A N 1
ATOM 622 C CA . LEU A 1 84 ? 13.583 -1.954 -10.993 1.00 96.25 84 LEU A CA 1
ATOM 623 C C . LEU A 1 84 ? 12.451 -1.380 -11.844 1.00 96.25 84 LEU A C 1
ATOM 625 O O . LEU A 1 84 ? 11.981 -2.069 -12.745 1.00 96.25 84 LEU A O 1
ATOM 629 N N . ALA A 1 85 ? 12.049 -0.130 -11.617 1.00 97.44 85 ALA A N 1
ATOM 630 C CA . ALA A 1 85 ? 11.055 0.550 -12.442 1.00 97.44 85 ALA A CA 1
ATOM 631 C C . ALA A 1 85 ? 11.533 0.703 -13.897 1.00 97.44 85 ALA A C 1
ATOM 633 O O . ALA A 1 85 ? 10.753 0.454 -14.812 1.00 97.44 85 ALA A O 1
ATOM 634 N N . GLU A 1 86 ? 12.817 1.007 -14.125 1.00 97.94 86 GLU A N 1
ATOM 635 C CA . GLU A 1 86 ? 13.422 1.053 -15.468 1.00 97.94 86 GLU A CA 1
ATOM 636 C C . GLU A 1 86 ? 13.331 -0.313 -16.168 1.00 97.94 86 GLU A C 1
ATOM 638 O O . GLU A 1 86 ? 12.975 -0.392 -17.344 1.00 97.94 86 GLU A O 1
ATOM 643 N N . LYS A 1 87 ? 13.582 -1.413 -15.445 1.00 97.00 87 LYS A N 1
ATOM 644 C CA . LYS A 1 87 ? 13.431 -2.772 -15.991 1.00 97.00 87 LYS A CA 1
ATOM 645 C C . LYS A 1 87 ? 11.973 -3.138 -16.262 1.00 97.00 87 LYS A C 1
ATOM 647 O O . LYS A 1 87 ? 11.678 -3.697 -17.316 1.00 97.00 87 LYS A O 1
ATOM 652 N N . ILE A 1 88 ? 11.058 -2.802 -15.355 1.00 97.25 88 ILE A N 1
ATOM 653 C CA . ILE A 1 88 ? 9.615 -3.026 -15.531 1.00 97.25 88 ILE A CA 1
ATOM 654 C C . ILE A 1 88 ? 9.104 -2.285 -16.771 1.00 97.25 88 ILE A C 1
ATOM 656 O O . ILE A 1 88 ? 8.369 -2.876 -17.563 1.00 97.25 88 ILE A O 1
ATOM 660 N N . ALA A 1 89 ? 9.540 -1.037 -16.974 1.00 98.06 89 ALA A N 1
ATOM 661 C CA . ALA A 1 89 ? 9.150 -0.207 -18.111 1.00 98.06 89 ALA A CA 1
ATOM 662 C C . ALA A 1 89 ? 9.476 -0.856 -19.466 1.00 98.06 89 ALA A C 1
ATOM 664 O O . ALA A 1 89 ? 8.728 -0.697 -20.427 1.00 98.06 89 ALA A O 1
ATOM 665 N N . VAL A 1 90 ? 10.579 -1.605 -19.539 1.00 97.75 90 VAL A N 1
ATOM 666 C CA . VAL A 1 90 ? 11.027 -2.275 -20.767 1.00 97.75 90 VAL A CA 1
ATOM 667 C C . VAL A 1 90 ? 10.406 -3.665 -20.916 1.00 97.75 90 VAL A C 1
ATOM 669 O O . VAL A 1 90 ? 9.966 -4.031 -22.002 1.00 97.75 90 VAL A O 1
ATOM 672 N N . VAL A 1 91 ? 10.376 -4.458 -19.842 1.00 97.31 91 VAL A N 1
ATOM 673 C CA . VAL A 1 91 ? 10.095 -5.904 -19.927 1.00 97.31 91 VAL A CA 1
ATOM 674 C C . VAL A 1 91 ? 8.607 -6.227 -19.776 1.00 97.31 91 VAL A C 1
ATOM 676 O O . VAL A 1 91 ? 8.093 -7.127 -20.442 1.00 97.31 91 VAL A O 1
ATOM 679 N N . CYS A 1 92 ? 7.894 -5.511 -18.906 1.00 96.62 92 CYS A N 1
ATOM 680 C CA . CYS A 1 92 ? 6.479 -5.759 -18.626 1.00 96.62 92 CYS A CA 1
ATOM 681 C C . CYS A 1 92 ? 5.700 -4.455 -18.342 1.00 96.62 92 CYS A C 1
ATOM 683 O O . CYS A 1 92 ? 5.046 -4.347 -17.303 1.00 96.62 92 CYS A O 1
ATOM 685 N N . PRO A 1 93 ? 5.691 -3.473 -19.268 1.00 97.56 93 PRO A N 1
ATOM 686 C CA . PRO A 1 93 ? 5.105 -2.143 -19.035 1.00 97.56 93 PRO A CA 1
ATOM 687 C C . PRO A 1 93 ? 3.600 -2.148 -18.736 1.00 97.56 93 PRO A C 1
ATOM 689 O O . PRO A 1 93 ? 3.054 -1.168 -18.247 1.00 97.56 93 PRO A O 1
ATOM 692 N N . LYS A 1 94 ? 2.902 -3.245 -19.053 1.00 96.94 94 LYS A N 1
ATOM 693 C CA . LYS A 1 94 ? 1.458 -3.393 -18.828 1.00 96.94 94 LYS A CA 1
ATOM 694 C C . LYS A 1 94 ? 1.110 -4.052 -17.487 1.00 96.94 94 LYS A C 1
ATOM 696 O O . LYS A 1 94 ? -0.085 -4.182 -17.209 1.00 96.94 94 LYS A O 1
ATOM 701 N N . ALA A 1 95 ? 2.100 -4.484 -16.706 1.00 96.75 95 ALA A N 1
ATOM 702 C CA . ALA A 1 95 ? 1.889 -5.127 -15.413 1.00 96.75 95 ALA A CA 1
ATOM 703 C C . ALA A 1 95 ? 1.332 -4.140 -14.376 1.00 96.75 95 ALA A C 1
ATOM 705 O O . ALA A 1 95 ? 1.609 -2.944 -14.435 1.00 96.75 95 ALA A O 1
ATOM 706 N N . CYS A 1 96 ? 0.585 -4.649 -13.399 1.00 97.12 96 CYS A N 1
ATOM 707 C CA . CYS A 1 96 ? 0.273 -3.902 -12.183 1.00 97.12 96 CYS A CA 1
ATOM 708 C C . CYS A 1 96 ? 1.445 -4.006 -11.198 1.00 97.12 96 CYS A C 1
ATOM 710 O O . CYS A 1 96 ? 1.901 -5.104 -10.884 1.00 97.12 96 CYS A O 1
ATOM 712 N N . VAL A 1 97 ? 1.934 -2.879 -10.693 1.00 97.81 97 VAL A N 1
ATOM 713 C CA . VAL A 1 97 ? 3.143 -2.773 -9.873 1.00 97.81 97 VAL A CA 1
ATOM 714 C C . VAL A 1 97 ? 2.776 -2.319 -8.463 1.00 97.81 97 VAL A C 1
ATOM 716 O O . VAL A 1 97 ? 2.310 -1.200 -8.273 1.00 97.81 97 VAL A O 1
ATOM 719 N N . GLY A 1 98 ? 3.008 -3.173 -7.468 1.00 97.69 98 GLY A N 1
ATOM 720 C CA . GLY A 1 98 ? 2.880 -2.848 -6.048 1.00 97.69 98 GLY A CA 1
ATOM 721 C C . GLY A 1 98 ? 4.243 -2.581 -5.414 1.00 97.69 98 GLY A C 1
ATOM 722 O O . GLY A 1 98 ? 5.045 -3.501 -5.266 1.00 97.69 98 GLY A O 1
ATOM 723 N N . ILE A 1 99 ? 4.510 -1.342 -5.014 1.00 97.50 99 ILE A N 1
ATOM 724 C CA . ILE A 1 99 ? 5.718 -0.935 -4.295 1.00 97.50 99 ILE A CA 1
ATOM 725 C C . ILE A 1 99 ? 5.506 -1.150 -2.794 1.00 97.50 99 ILE A C 1
ATOM 727 O O . ILE A 1 99 ? 4.641 -0.537 -2.175 1.00 97.50 99 ILE A O 1
ATOM 731 N N . ILE A 1 100 ? 6.306 -2.039 -2.210 1.00 95.75 100 ILE A N 1
ATOM 732 C CA . ILE A 1 100 ? 6.356 -2.326 -0.764 1.00 95.75 100 ILE A CA 1
ATOM 733 C C . ILE A 1 100 ? 7.602 -1.678 -0.142 1.00 95.75 100 ILE A C 1
ATOM 735 O O . ILE A 1 100 ? 7.654 -1.397 1.058 1.00 95.75 100 ILE A O 1
ATOM 739 N N . THR A 1 101 ? 8.636 -1.462 -0.956 1.00 93.44 101 THR A N 1
ATOM 740 C CA . THR A 1 101 ? 9.898 -0.858 -0.539 1.00 93.44 101 THR A CA 1
ATOM 741 C C . THR A 1 101 ? 9.667 0.493 0.123 1.00 93.44 101 THR A C 1
ATOM 743 O O . THR A 1 101 ? 9.073 1.398 -0.447 1.00 93.44 101 THR A O 1
ATOM 746 N N . ASN A 1 102 ? 10.169 0.639 1.346 1.00 91.69 102 ASN A N 1
ATOM 747 C CA . ASN A 1 102 ? 10.028 1.875 2.099 1.00 91.69 102 ASN A CA 1
ATOM 748 C C . ASN A 1 102 ? 11.119 2.903 1.737 1.00 91.69 102 ASN A C 1
ATOM 750 O O . ASN A 1 102 ? 12.246 2.502 1.432 1.00 91.69 102 ASN A O 1
ATOM 754 N N . PRO A 1 103 ? 10.837 4.214 1.855 1.00 92.75 103 PRO A N 1
ATOM 755 C CA . PRO A 1 103 ? 9.548 4.804 2.239 1.00 92.75 103 PRO A CA 1
ATOM 756 C C . PRO A 1 103 ? 8.549 4.822 1.067 1.00 92.75 103 PRO A C 1
ATOM 758 O O . PRO A 1 103 ? 8.856 5.357 0.001 1.00 92.75 103 PRO A O 1
ATOM 761 N N . VAL A 1 104 ? 7.352 4.253 1.254 1.00 94.88 104 VAL A N 1
ATOM 762 C CA . VAL A 1 104 ? 6.338 4.120 0.179 1.00 94.88 104 VAL A CA 1
ATOM 763 C C . VAL A 1 104 ? 5.931 5.488 -0.377 1.00 94.88 104 VAL A C 1
ATOM 765 O O . VAL A 1 104 ? 6.007 5.681 -1.587 1.00 94.88 104 VAL A O 1
ATOM 768 N N . ASN A 1 105 ? 5.685 6.467 0.504 1.00 94.88 105 ASN A N 1
ATOM 769 C CA . ASN A 1 105 ? 5.301 7.847 0.157 1.00 94.88 105 ASN A CA 1
ATOM 770 C C . ASN A 1 105 ? 6.267 8.554 -0.814 1.00 94.88 105 ASN A C 1
ATOM 772 O O . ASN A 1 105 ? 5.944 9.614 -1.337 1.00 94.88 105 ASN A O 1
ATOM 776 N N . THR A 1 106 ? 7.483 8.035 -1.005 1.00 94.69 106 THR A N 1
ATOM 777 C CA . THR A 1 106 ? 8.476 8.624 -1.915 1.00 94.69 106 THR A CA 1
ATOM 778 C C . THR A 1 106 ? 8.898 7.665 -3.021 1.00 94.69 106 THR A C 1
ATOM 780 O O . THR A 1 106 ? 9.119 8.085 -4.154 1.00 94.69 106 THR A O 1
ATOM 783 N N . THR A 1 107 ? 8.989 6.369 -2.732 1.00 96.38 107 THR A N 1
ATOM 784 C CA . THR A 1 107 ? 9.355 5.359 -3.734 1.00 96.38 107 THR A CA 1
ATOM 785 C C . THR A 1 107 ? 8.276 5.161 -4.798 1.00 96.38 107 THR A C 1
ATOM 787 O O . THR A 1 107 ? 8.624 4.903 -5.950 1.00 96.38 107 THR A O 1
ATOM 790 N N . VAL A 1 108 ? 6.995 5.347 -4.462 1.00 97.75 108 VAL A N 1
ATOM 791 C CA . VAL A 1 108 ? 5.893 5.330 -5.438 1.00 97.75 108 VAL A CA 1
ATOM 792 C C . VAL A 1 108 ? 6.018 6.495 -6.432 1.00 97.75 108 VAL A C 1
ATOM 794 O O . VAL A 1 108 ? 6.111 6.211 -7.629 1.00 97.75 108 VAL A O 1
ATOM 797 N N . PRO A 1 109 ? 6.149 7.770 -6.001 1.00 97.50 109 PRO A N 1
ATOM 798 C CA . PRO A 1 109 ? 6.469 8.871 -6.910 1.00 97.50 109 PRO A CA 1
ATOM 799 C C . PRO A 1 109 ? 7.717 8.629 -7.772 1.00 97.50 109 PRO A C 1
ATOM 801 O O . PRO A 1 109 ? 7.701 8.911 -8.966 1.00 97.50 109 PRO A O 1
ATOM 804 N N . ILE A 1 110 ? 8.792 8.058 -7.209 1.00 98.12 110 ILE A N 1
ATOM 805 C CA . ILE A 1 110 ? 10.007 7.730 -7.979 1.00 98.12 110 ILE A CA 1
ATOM 806 C C . ILE A 1 110 ? 9.690 6.744 -9.109 1.00 98.12 110 ILE A C 1
ATOM 808 O O . ILE A 1 110 ? 10.097 6.969 -10.250 1.00 98.12 110 ILE A O 1
ATOM 812 N N . ALA A 1 111 ? 8.966 5.663 -8.811 1.00 98.31 111 ALA A N 1
ATOM 813 C CA . ALA A 1 111 ? 8.564 4.690 -9.821 1.00 98.31 111 ALA A CA 1
ATOM 814 C C . ALA A 1 111 ? 7.659 5.329 -10.887 1.00 98.31 111 ALA A C 1
ATOM 816 O O . ALA A 1 111 ? 7.856 5.078 -12.077 1.00 98.31 111 ALA A O 1
ATOM 817 N N . ALA A 1 112 ? 6.722 6.193 -10.484 1.00 98.38 112 ALA A N 1
ATOM 818 C CA . ALA A 1 112 ? 5.856 6.926 -11.403 1.00 98.38 112 ALA A CA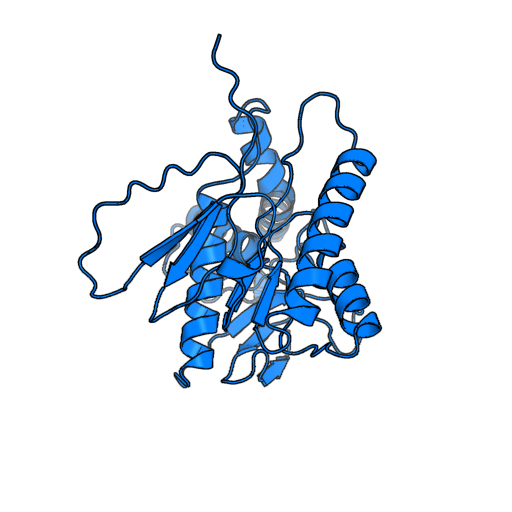 1
ATOM 819 C C . ALA A 1 112 ? 6.670 7.787 -12.378 1.00 98.38 112 ALA A C 1
ATOM 821 O O . ALA A 1 112 ? 6.493 7.671 -13.587 1.00 98.38 112 ALA A O 1
ATOM 822 N N . GLU A 1 113 ? 7.618 8.583 -11.880 1.00 98.50 113 GLU A N 1
ATOM 823 C CA . GLU A 1 113 ? 8.460 9.448 -12.715 1.00 98.50 113 GLU A CA 1
ATOM 824 C C . GLU A 1 113 ? 9.346 8.660 -13.685 1.00 98.50 113 GLU A C 1
ATOM 826 O O . GLU A 1 113 ? 9.536 9.068 -14.832 1.00 98.50 113 GLU A O 1
ATOM 831 N N . VAL A 1 114 ? 9.865 7.502 -13.269 1.00 98.56 114 VAL A N 1
ATOM 832 C CA . VAL A 1 114 ? 10.613 6.603 -14.163 1.00 98.56 114 VAL A CA 1
ATOM 833 C C . VAL A 1 114 ? 9.720 6.087 -15.291 1.00 98.56 114 VAL A C 1
ATOM 835 O O . VAL A 1 114 ? 10.099 6.157 -16.461 1.00 98.56 114 VAL A O 1
ATOM 838 N N . LEU A 1 115 ? 8.519 5.613 -14.960 1.00 98.44 115 LEU A N 1
ATOM 839 C CA . LEU A 1 115 ? 7.562 5.106 -15.944 1.00 98.44 115 LEU A CA 1
ATOM 840 C C . LEU A 1 115 ? 7.057 6.219 -16.879 1.00 98.44 115 LEU A C 1
ATOM 842 O O . LEU A 1 115 ? 6.868 5.971 -18.072 1.00 98.44 115 LEU A O 1
ATOM 846 N N . LYS A 1 116 ? 6.876 7.448 -16.367 1.00 98.50 116 LYS A N 1
ATOM 847 C CA . LYS A 1 116 ? 6.486 8.634 -17.152 1.00 98.50 116 LYS A CA 1
ATOM 848 C C . LYS A 1 116 ? 7.578 8.988 -18.154 1.00 98.50 116 LYS A C 1
ATOM 850 O O . LYS A 1 116 ? 7.290 9.131 -19.338 1.00 98.50 116 LYS A O 1
ATOM 855 N N . LYS A 1 117 ? 8.839 9.037 -17.711 1.00 98.50 117 LYS A N 1
ATOM 856 C CA . LYS A 1 117 ? 10.005 9.269 -18.585 1.00 98.50 117 LYS A CA 1
ATOM 857 C C . LYS A 1 117 ? 10.163 8.198 -19.660 1.00 98.50 117 LYS A C 1
ATOM 859 O O . LYS A 1 117 ? 10.593 8.513 -20.763 1.00 98.50 117 LYS A O 1
ATOM 864 N N . ALA A 1 118 ? 9.799 6.955 -19.354 1.00 98.25 118 ALA A N 1
ATOM 865 C CA . ALA A 1 118 ? 9.792 5.859 -20.317 1.00 98.25 118 ALA A CA 1
ATOM 866 C C . ALA A 1 118 ? 8.556 5.849 -21.244 1.00 98.25 118 ALA A C 1
ATOM 868 O O . ALA A 1 118 ? 8.491 5.021 -22.148 1.00 98.25 118 ALA A O 1
ATOM 869 N N . GLY A 1 119 ? 7.576 6.739 -21.041 1.00 98.44 119 GLY A N 1
ATOM 870 C CA . GLY A 1 119 ? 6.371 6.837 -21.871 1.00 98.44 119 GLY A CA 1
ATOM 871 C C . GLY A 1 119 ? 5.365 5.694 -21.683 1.00 98.44 119 GLY A C 1
ATOM 872 O O . GLY A 1 119 ? 4.512 5.488 -22.541 1.00 98.44 119 GLY A O 1
ATOM 873 N N . VAL A 1 120 ? 5.459 4.940 -20.582 1.00 98.44 120 VAL A N 1
ATOM 874 C CA . VAL A 1 120 ? 4.637 3.736 -20.322 1.00 98.44 120 VAL A CA 1
ATOM 875 C C . VAL A 1 120 ? 3.803 3.830 -19.042 1.00 98.44 120 VAL A C 1
ATOM 877 O O . VAL A 1 120 ? 3.208 2.844 -18.615 1.00 98.44 120 VAL A O 1
ATOM 880 N N . TYR A 1 121 ? 3.770 5.001 -18.404 1.00 98.50 121 TYR A N 1
ATOM 881 C CA . TYR A 1 121 ? 3.040 5.195 -17.157 1.00 98.50 121 TYR A CA 1
ATOM 882 C C . TYR A 1 121 ? 1.523 5.061 -17.336 1.00 98.50 121 TYR A C 1
ATOM 884 O O . TYR A 1 121 ? 0.912 5.770 -18.133 1.00 98.50 121 TYR A O 1
ATOM 892 N N . ASP A 1 122 ? 0.917 4.192 -16.529 1.00 97.88 122 ASP A N 1
ATOM 893 C CA . ASP A 1 122 ? -0.529 4.094 -16.339 1.00 97.88 122 ASP A CA 1
ATOM 894 C C . ASP A 1 122 ? -0.821 4.231 -14.843 1.00 97.88 122 ASP A C 1
ATOM 896 O O . ASP A 1 122 ? -0.512 3.328 -14.059 1.00 97.88 122 ASP A O 1
ATOM 900 N N . LYS A 1 123 ? -1.427 5.356 -14.442 1.00 96.38 123 LYS A N 1
ATOM 901 C CA . LYS A 1 123 ? -1.738 5.644 -13.032 1.00 96.38 123 LYS A CA 1
ATOM 902 C C . LYS A 1 123 ? -2.619 4.590 -12.367 1.00 96.38 123 LYS A C 1
ATOM 904 O O . LYS A 1 123 ? -2.564 4.418 -11.156 1.00 96.38 123 LYS A O 1
ATOM 909 N N . ARG A 1 124 ? -3.387 3.826 -13.152 1.00 96.62 124 ARG A N 1
ATOM 910 C CA . ARG A 1 124 ? -4.241 2.744 -12.641 1.00 96.62 124 ARG A CA 1
ATOM 911 C C . ARG A 1 124 ? -3.446 1.513 -12.223 1.00 96.62 124 ARG A C 1
ATOM 913 O O . ARG A 1 124 ? -4.014 0.613 -11.615 1.00 96.62 124 ARG A O 1
ATOM 920 N N . LYS A 1 125 ? -2.167 1.424 -12.593 1.00 97.75 125 LYS A N 1
ATOM 921 C CA . LYS A 1 125 ? -1.351 0.212 -12.459 1.00 97.75 125 LYS A CA 1
ATOM 922 C C . LYS A 1 125 ? -0.179 0.356 -11.503 1.00 97.75 125 LYS A C 1
ATOM 924 O O . LYS A 1 125 ? 0.554 -0.613 -11.346 1.00 97.75 125 LYS A O 1
ATOM 929 N N . LEU A 1 126 ? 0.012 1.505 -10.863 1.00 98.25 126 LEU A N 1
ATOM 930 C CA . LEU A 1 126 ? 1.059 1.704 -9.865 1.00 98.25 126 LEU A CA 1
ATOM 931 C C . LEU A 1 126 ? 0.428 1.921 -8.491 1.00 98.25 126 LEU A C 1
ATOM 933 O O . LEU A 1 126 ? -0.419 2.793 -8.335 1.00 98.25 126 LEU A O 1
ATOM 937 N N . PHE A 1 127 ? 0.871 1.141 -7.509 1.00 98.06 127 PHE A N 1
ATOM 938 C CA . PHE A 1 127 ? 0.319 1.131 -6.159 1.00 98.06 127 PHE A CA 1
ATOM 939 C C . PHE A 1 127 ? 1.441 1.168 -5.125 1.00 98.06 127 PHE A C 1
ATOM 941 O O . PHE A 1 127 ? 2.411 0.419 -5.241 1.00 98.06 127 PHE A O 1
ATOM 948 N N . GLY A 1 128 ? 1.287 1.953 -4.067 1.00 97.75 128 GLY A N 1
ATOM 949 C CA . GLY A 1 128 ? 2.021 1.789 -2.819 1.00 97.75 128 GLY A CA 1
ATOM 950 C C . GLY A 1 128 ? 1.249 0.899 -1.859 1.00 97.75 128 GLY A C 1
ATOM 951 O O . GLY A 1 128 ? 0.105 1.179 -1.502 1.00 97.75 128 GLY A O 1
ATOM 952 N N . VAL A 1 129 ? 1.868 -0.200 -1.435 1.00 96.44 129 VAL A N 1
ATOM 953 C CA . VAL A 1 129 ? 1.206 -1.214 -0.609 1.00 96.44 129 VAL A CA 1
ATOM 954 C C . VAL A 1 129 ? 1.165 -0.758 0.850 1.00 96.44 129 VAL A C 1
ATOM 956 O O . VAL A 1 129 ? 2.100 -0.996 1.610 1.00 96.44 129 VAL A O 1
ATOM 959 N N . THR A 1 130 ? 0.049 -0.155 1.257 1.00 96.69 130 THR A N 1
ATOM 960 C CA . THR A 1 130 ? -0.196 0.327 2.633 1.00 96.69 130 THR A CA 1
ATOM 961 C C . THR A 1 130 ? -1.038 -0.638 3.476 1.00 96.69 130 THR A C 1
ATOM 963 O O . THR A 1 130 ? -1.356 -0.368 4.631 1.00 96.69 130 THR A O 1
ATOM 966 N N . THR A 1 131 ? -1.358 -1.824 2.944 1.00 95.69 131 THR A N 1
ATOM 967 C CA . THR A 1 131 ? -2.225 -2.835 3.582 1.00 95.69 131 THR A CA 1
ATOM 968 C C . THR A 1 131 ? -1.751 -3.272 4.974 1.00 95.69 131 THR A C 1
ATOM 970 O O . THR A 1 131 ? -2.551 -3.767 5.767 1.00 95.69 131 THR A O 1
ATOM 973 N N . LEU A 1 132 ? -0.468 -3.077 5.303 1.00 95.25 132 LEU A N 1
ATOM 974 C CA . LEU A 1 132 ? 0.057 -3.343 6.643 1.00 95.25 132 LEU A CA 1
ATOM 975 C C . LEU A 1 132 ? -0.601 -2.451 7.707 1.00 95.25 132 LEU A C 1
ATOM 977 O O . LEU A 1 132 ? -0.840 -2.913 8.823 1.00 95.25 132 LEU A O 1
ATOM 981 N N . ASP A 1 133 ? -0.924 -1.205 7.372 1.00 96.81 133 ASP A N 1
ATOM 982 C CA . ASP A 1 133 ? -1.547 -0.273 8.313 1.00 96.81 133 ASP A CA 1
ATOM 983 C C . ASP A 1 133 ? -3.002 -0.658 8.576 1.00 96.81 133 ASP A C 1
ATOM 985 O O . ASP A 1 133 ? -3.452 -0.610 9.720 1.00 96.81 133 ASP A O 1
ATOM 989 N N . VAL A 1 134 ? -3.703 -1.153 7.550 1.00 95.50 134 VAL A N 1
ATOM 990 C CA . VAL A 1 134 ? -5.063 -1.698 7.676 1.00 95.50 134 VAL A CA 1
ATOM 991 C C . VAL A 1 134 ? -5.070 -2.897 8.622 1.00 95.50 134 VAL A C 1
ATOM 993 O O . VAL A 1 134 ? -5.774 -2.864 9.625 1.00 95.50 134 VAL A O 1
ATOM 996 N N . ILE A 1 135 ? -4.233 -3.918 8.385 1.00 95.31 135 ILE A N 1
ATOM 997 C CA . ILE A 1 135 ? -4.235 -5.117 9.247 1.00 95.31 135 ILE A CA 1
ATOM 998 C C . ILE A 1 135 ? -3.815 -4.811 10.690 1.00 95.31 135 ILE A C 1
ATOM 1000 O O . ILE A 1 135 ? -4.301 -5.446 11.626 1.00 95.31 135 ILE A O 1
ATOM 1004 N N . ARG A 1 136 ? -2.930 -3.826 10.898 1.00 96.50 136 ARG A N 1
ATOM 1005 C CA . ARG A 1 136 ? -2.563 -3.343 12.239 1.00 96.50 136 ARG A CA 1
ATOM 1006 C C . ARG A 1 136 ? -3.741 -2.668 12.923 1.00 96.50 136 ARG A C 1
ATOM 1008 O O . ARG A 1 136 ? -4.006 -2.957 14.084 1.00 96.50 136 ARG A O 1
ATOM 1015 N N . SER A 1 137 ? -4.448 -1.812 12.195 1.00 97.25 137 SER A N 1
ATOM 1016 C CA . SER A 1 137 ? -5.615 -1.094 12.701 1.00 97.25 137 SER A CA 1
ATOM 1017 C C . SER A 1 137 ? -6.738 -2.065 13.062 1.00 97.25 137 SER A C 1
ATOM 1019 O O . SER A 1 137 ? -7.247 -2.003 14.177 1.00 97.25 137 SER A O 1
ATOM 1021 N N . GLU A 1 138 ? -7.041 -3.032 12.186 1.00 96.88 138 GLU A N 1
ATOM 1022 C CA . GLU A 1 138 ? -7.978 -4.135 12.451 1.00 96.88 138 GLU A CA 1
ATOM 1023 C C . GLU A 1 138 ? -7.587 -4.898 13.727 1.00 96.88 138 GLU A C 1
ATOM 1025 O O . GLU A 1 138 ? -8.417 -5.085 14.611 1.00 96.88 138 GLU A O 1
ATOM 1030 N N . THR A 1 139 ? -6.307 -5.258 13.872 1.00 97.38 139 THR A N 1
ATOM 1031 C CA . THR A 1 139 ? -5.803 -5.992 15.046 1.00 97.38 139 THR A CA 1
ATOM 1032 C C . THR A 1 139 ? -5.930 -5.185 16.340 1.00 97.38 139 THR A C 1
ATOM 1034 O O . THR A 1 139 ? -6.366 -5.714 17.360 1.00 97.38 139 THR A O 1
ATOM 1037 N N . PHE A 1 140 ? -5.539 -3.909 16.332 1.00 98.00 140 PHE A N 1
ATOM 1038 C CA . PHE A 1 140 ? -5.546 -3.084 17.541 1.00 98.00 140 PHE A CA 1
ATOM 1039 C C . PHE A 1 140 ? -6.955 -2.688 17.971 1.00 98.00 140 PHE A C 1
ATOM 1041 O O . PHE A 1 140 ? -7.240 -2.697 19.167 1.00 98.00 140 PHE A O 1
ATOM 1048 N N . VAL A 1 141 ? -7.839 -2.388 17.017 1.00 97.88 141 VAL A N 1
ATOM 1049 C CA . VAL A 1 141 ? -9.251 -2.120 17.307 1.00 97.88 141 VAL A CA 1
ATOM 1050 C C . VAL A 1 141 ? -9.934 -3.372 17.845 1.00 97.88 141 VAL A C 1
ATOM 1052 O O .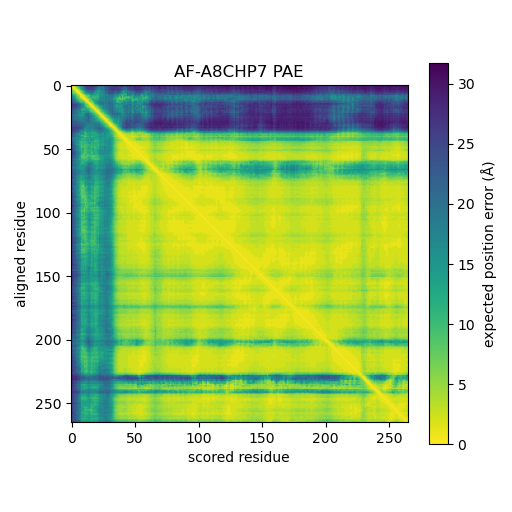 VAL A 1 141 ? -10.630 -3.288 18.854 1.00 97.88 141 VAL A O 1
ATOM 1055 N N . ALA A 1 142 ? -9.699 -4.529 17.222 1.00 97.44 142 ALA A N 1
ATOM 1056 C CA . ALA A 1 142 ? -10.238 -5.801 17.687 1.00 97.44 142 ALA A CA 1
ATOM 1057 C C . ALA A 1 142 ? -9.802 -6.117 19.122 1.00 97.44 142 ALA A C 1
ATOM 1059 O O . ALA A 1 142 ? -10.640 -6.435 19.957 1.00 97.44 142 ALA A O 1
ATOM 1060 N N . ALA A 1 143 ? -8.516 -5.934 19.433 1.00 97.38 143 ALA A N 1
ATOM 1061 C CA . ALA A 1 143 ? -7.995 -6.142 20.781 1.00 97.38 143 ALA A CA 1
ATOM 1062 C C . ALA A 1 143 ? -8.587 -5.167 21.813 1.00 97.38 143 ALA A C 1
ATOM 1064 O O . ALA A 1 143 ? -8.872 -5.574 22.933 1.00 97.38 143 ALA A O 1
ATOM 1065 N N . LEU A 1 144 ? -8.778 -3.889 21.458 1.00 97.50 144 LEU A N 1
ATOM 1066 C CA . LEU A 1 144 ? -9.358 -2.896 22.371 1.00 97.50 144 LEU A CA 1
ATOM 1067 C C . LEU A 1 144 ? -10.841 -3.167 22.655 1.00 97.50 144 LEU A C 1
ATOM 1069 O O . LEU A 1 144 ? -11.307 -2.939 23.767 1.00 97.50 144 LEU A O 1
ATOM 1073 N N . LYS A 1 145 ? -11.587 -3.608 21.640 1.00 96.75 145 LYS A N 1
ATOM 1074 C CA . LYS A 1 145 ? -13.047 -3.774 21.700 1.00 96.75 145 LYS A CA 1
ATOM 1075 C C . LYS A 1 145 ? -13.492 -5.222 21.912 1.00 96.75 145 LYS A C 1
ATOM 1077 O O . LYS A 1 145 ? -14.678 -5.493 21.760 1.00 96.75 145 LYS A O 1
ATOM 1082 N N . ASP A 1 146 ? -12.557 -6.113 22.240 1.00 95.75 146 ASP A N 1
ATOM 1083 C CA . ASP A 1 146 ? -12.787 -7.547 22.451 1.00 95.75 146 ASP A CA 1
ATOM 1084 C C . ASP A 1 146 ? -13.564 -8.207 21.293 1.00 95.75 146 ASP A C 1
ATOM 1086 O O . ASP A 1 146 ? -14.588 -8.866 21.465 1.00 95.75 146 ASP A O 1
ATOM 1090 N N . LYS A 1 147 ? -13.098 -7.961 20.062 1.00 95.62 147 LYS A N 1
ATOM 1091 C CA . LYS A 1 147 ? -13.658 -8.525 18.825 1.00 95.62 147 LYS A CA 1
ATOM 1092 C C . LYS A 1 147 ? -12.666 -9.456 18.136 1.00 95.62 147 LYS A C 1
ATOM 1094 O O . LYS A 1 147 ? -11.461 -9.399 18.367 1.00 95.62 147 LYS A O 1
ATOM 1099 N N . ASP A 1 148 ? -13.171 -10.269 17.211 1.00 93.50 148 ASP A N 1
ATOM 1100 C CA . ASP A 1 148 ? -12.331 -11.036 16.292 1.00 93.50 148 ASP A CA 1
ATOM 1101 C C . ASP A 1 148 ? -11.682 -10.097 15.247 1.00 93.50 148 ASP A C 1
ATOM 1103 O O . ASP A 1 148 ? -12.408 -9.435 14.493 1.00 93.50 148 ASP A O 1
ATOM 1107 N N . PRO A 1 149 ? -10.337 -10.039 15.130 1.00 89.56 149 PRO A N 1
ATOM 1108 C CA . PRO A 1 149 ? -9.661 -9.237 14.106 1.00 89.56 149 PRO A CA 1
ATOM 1109 C C . PRO A 1 149 ? -10.047 -9.619 12.671 1.00 89.56 149 PRO A C 1
ATOM 1111 O O . PRO A 1 149 ? -9.966 -8.780 11.776 1.00 89.56 149 PRO A O 1
ATOM 1114 N N . GLY A 1 150 ? -10.512 -10.849 12.426 1.00 89.88 150 GLY A N 1
ATOM 1115 C CA . GLY A 1 150 ? -11.027 -11.279 11.124 1.00 89.88 150 GLY A CA 1
ATOM 1116 C C . GLY A 1 150 ? -12.326 -10.577 10.711 1.00 89.88 150 GLY A C 1
ATOM 1117 O O . GLY A 1 150 ? -12.586 -10.435 9.509 1.00 89.88 150 GLY A O 1
ATOM 1118 N N . GLN A 1 151 ? -13.101 -10.092 11.685 1.00 90.88 151 GLN A N 1
ATOM 1119 C CA . GLN A 1 151 ? -14.411 -9.458 11.500 1.00 90.88 151 GLN A CA 1
ATOM 1120 C C . GLN A 1 151 ? -14.373 -7.929 11.595 1.00 90.88 151 GLN A C 1
ATOM 1122 O O . GLN A 1 151 ? -15.343 -7.270 11.231 1.00 90.88 151 GLN A O 1
ATOM 1127 N N . VAL A 1 152 ? -13.261 -7.348 12.046 1.00 93.75 152 VAL A N 1
ATOM 1128 C CA . VAL A 1 152 ? -13.081 -5.894 12.083 1.00 93.75 152 VAL A CA 1
ATOM 1129 C C . VAL A 1 152 ? -12.541 -5.406 10.739 1.00 93.75 152 VAL A C 1
ATOM 1131 O O . VAL A 1 152 ? -11.622 -5.993 10.164 1.00 93.75 152 VAL A O 1
ATOM 1134 N N . ARG A 1 153 ? -13.103 -4.310 10.228 1.00 93.56 153 ARG A N 1
ATOM 1135 C CA . ARG A 1 153 ? -12.572 -3.565 9.082 1.00 93.56 153 ARG A CA 1
ATOM 1136 C C . ARG A 1 153 ? -12.321 -2.135 9.525 1.00 93.56 153 ARG A C 1
ATOM 1138 O O . ARG A 1 153 ? -13.234 -1.476 10.007 1.00 93.56 153 ARG A O 1
ATOM 1145 N N . VAL A 1 154 ? -11.077 -1.680 9.390 1.00 95.38 154 VAL A N 1
ATOM 1146 C CA . VAL A 1 154 ? -10.696 -0.303 9.717 1.00 95.38 154 VAL A CA 1
ATOM 1147 C C . VAL A 1 154 ? -10.158 0.364 8.460 1.00 95.38 154 VAL A C 1
ATOM 1149 O O . VAL A 1 154 ? -9.078 -0.005 7.990 1.00 95.38 154 VAL A O 1
ATOM 1152 N N . PRO A 1 155 ? -10.890 1.337 7.903 1.00 94.81 155 PRO A N 1
ATOM 1153 C CA . PRO A 1 155 ? -10.378 2.180 6.838 1.00 94.81 155 PRO A CA 1
ATOM 1154 C C . PRO A 1 155 ? -9.122 2.944 7.277 1.00 94.81 155 PRO A C 1
ATOM 1156 O O . PRO A 1 155 ? -9.104 3.554 8.343 1.00 94.81 155 PRO A O 1
ATOM 1159 N N . VAL A 1 156 ? -8.072 2.937 6.453 1.00 96.62 156 VAL A N 1
ATOM 1160 C CA . VAL A 1 156 ? -6.858 3.740 6.667 1.00 96.62 156 VAL A CA 1
ATOM 1161 C C . VAL A 1 156 ? -6.540 4.503 5.389 1.00 96.62 156 VAL A C 1
ATOM 1163 O O . VAL A 1 156 ? -6.472 3.886 4.329 1.00 96.62 156 VAL A O 1
ATOM 1166 N N . ILE A 1 157 ? -6.356 5.819 5.488 1.00 96.56 157 ILE A N 1
ATOM 1167 C CA . ILE A 1 157 ? -6.042 6.714 4.363 1.00 96.56 157 ILE A CA 1
ATOM 1168 C C . ILE A 1 157 ? -4.746 7.496 4.597 1.00 96.56 157 ILE A C 1
ATOM 1170 O O . ILE A 1 157 ? -4.104 7.358 5.641 1.00 96.56 157 ILE A O 1
ATOM 1174 N N . GLY A 1 158 ? -4.380 8.350 3.637 1.00 95.88 158 GLY A N 1
ATOM 1175 C CA . GLY A 1 158 ? -3.213 9.220 3.736 1.00 95.88 158 GLY A CA 1
ATOM 1176 C C . GLY A 1 158 ? -1.997 8.620 3.047 1.00 95.88 158 GLY A C 1
ATOM 1177 O O . GLY A 1 158 ? -2.010 8.410 1.839 1.00 95.88 158 GLY A O 1
ATOM 1178 N N . GLY A 1 159 ? -0.948 8.364 3.818 1.00 95.50 159 GLY A N 1
ATOM 1179 C CA . GLY A 1 159 ? 0.281 7.704 3.389 1.00 95.50 159 GLY A CA 1
ATOM 1180 C C . GLY A 1 159 ? 0.652 6.540 4.310 1.00 95.50 159 GLY A C 1
ATOM 1181 O O . GLY A 1 159 ? -0.160 6.045 5.082 1.00 95.50 159 GLY A O 1
ATOM 1182 N N . HIS A 1 160 ? 1.909 6.111 4.237 1.00 95.38 160 HIS A N 1
ATOM 1183 C CA . HIS A 1 160 ? 2.453 4.918 4.894 1.00 95.38 160 HIS A CA 1
ATOM 1184 C C . HIS A 1 160 ? 3.579 5.235 5.897 1.00 95.38 160 HIS A C 1
ATOM 1186 O O . HIS A 1 160 ? 4.486 4.432 6.126 1.00 95.38 160 HIS A O 1
ATOM 1192 N N . SER A 1 161 ? 3.616 6.449 6.457 1.00 92.19 161 SER A N 1
ATOM 1193 C CA . SER A 1 161 ? 4.672 6.827 7.404 1.00 92.19 161 SER A CA 1
ATOM 1194 C C . SER A 1 161 ? 4.205 7.797 8.481 1.00 92.19 161 SER A C 1
ATOM 1196 O O . SER A 1 161 ? 3.811 8.927 8.180 1.00 92.19 161 SER A O 1
ATOM 1198 N N . GLY A 1 162 ? 4.305 7.373 9.744 1.00 93.19 162 GLY A N 1
ATOM 1199 C CA . GLY A 1 162 ? 4.035 8.210 10.913 1.00 93.19 162 GLY A CA 1
ATOM 1200 C C . GLY A 1 162 ? 2.697 8.935 10.800 1.00 93.19 162 GLY A C 1
ATOM 1201 O O . GLY A 1 162 ? 1.675 8.316 10.531 1.00 93.19 162 GLY A O 1
ATOM 1202 N N . VAL A 1 163 ? 2.729 10.261 10.932 1.00 96.19 163 VAL A N 1
ATOM 1203 C CA . VAL A 1 163 ? 1.539 11.130 10.921 1.00 96.19 163 VAL A CA 1
ATOM 1204 C C . VAL A 1 163 ? 0.743 11.111 9.614 1.00 96.19 163 VAL A C 1
ATOM 1206 O O . VAL A 1 163 ? -0.389 11.575 9.592 1.00 96.19 163 VAL A O 1
ATOM 1209 N N . THR A 1 164 ? 1.312 10.579 8.526 1.00 96.81 164 THR A N 1
ATOM 1210 C CA . THR A 1 164 ? 0.578 10.426 7.261 1.00 96.81 164 THR A CA 1
ATOM 1211 C C . THR A 1 164 ? -0.411 9.264 7.293 1.00 96.81 164 THR A C 1
ATOM 1213 O O . THR A 1 164 ? -1.286 9.218 6.443 1.00 96.81 164 THR A O 1
ATOM 1216 N N . ILE A 1 165 ? -0.301 8.338 8.252 1.00 97.81 165 ILE A N 1
ATOM 1217 C CA . ILE A 1 165 ? -1.209 7.194 8.392 1.00 97.81 165 ILE A CA 1
ATOM 1218 C C . ILE A 1 165 ? -2.441 7.646 9.182 1.00 97.81 165 ILE A C 1
ATOM 1220 O O . ILE A 1 165 ? -2.324 8.000 10.360 1.00 97.81 165 ILE A O 1
ATOM 1224 N N . LEU A 1 166 ? -3.616 7.620 8.551 1.00 98.00 166 LEU A N 1
ATOM 1225 C CA . LEU A 1 166 ? -4.866 8.130 9.122 1.00 98.00 166 LEU A CA 1
ATOM 1226 C C . LEU A 1 166 ? -5.924 7.013 9.209 1.00 98.00 166 LEU A C 1
ATOM 1228 O O . LEU A 1 166 ? -6.622 6.756 8.226 1.00 98.00 166 LEU A O 1
ATOM 1232 N N . PRO A 1 167 ? -6.053 6.317 10.354 1.00 97.50 167 PRO A N 1
ATOM 1233 C CA . PRO A 1 167 ? -7.128 5.352 10.568 1.00 97.50 167 PRO A CA 1
ATOM 1234 C C . PRO A 1 167 ? -8.461 6.077 10.809 1.00 97.50 167 PRO A C 1
ATOM 1236 O O . PRO A 1 167 ? -8.592 6.846 11.761 1.00 97.50 167 PRO A O 1
ATOM 1239 N N . LEU A 1 168 ? -9.474 5.818 9.981 1.00 96.88 168 LEU A N 1
ATOM 1240 C CA . LEU A 1 168 ? -10.805 6.421 10.113 1.00 96.88 168 LEU A CA 1
ATOM 1241 C C . LEU A 1 168 ? -11.635 5.628 11.122 1.00 96.88 168 LEU A C 1
ATOM 1243 O O . LEU A 1 168 ? -12.541 4.873 10.774 1.00 96.88 168 LEU A O 1
ATOM 1247 N N . LEU A 1 169 ? -11.294 5.786 12.401 1.00 97.62 169 LEU A N 1
ATOM 1248 C CA . LEU A 1 169 ? -11.940 5.065 13.502 1.00 97.62 169 LEU A CA 1
ATOM 1249 C C . LEU A 1 169 ? -13.448 5.353 13.593 1.00 97.62 169 LEU A C 1
ATOM 1251 O O . LEU A 1 169 ? -14.209 4.491 14.019 1.00 97.62 169 LEU A O 1
ATOM 1255 N N . SER A 1 170 ? -13.891 6.524 13.131 1.00 97.06 170 SER A N 1
ATOM 1256 C CA . SER A 1 170 ? -15.309 6.894 13.046 1.00 97.06 170 SER A CA 1
ATOM 1257 C C . SER A 1 170 ? -16.123 6.045 12.062 1.00 97.06 170 SER A C 1
ATOM 1259 O O . SER A 1 170 ? -17.345 6.024 12.163 1.00 97.06 170 SER A O 1
ATOM 1261 N N . GLN A 1 171 ? -15.471 5.349 11.126 1.00 95.75 171 GLN A N 1
ATOM 1262 C CA . GLN A 1 171 ? -16.116 4.504 10.115 1.00 95.75 171 GLN A CA 1
ATOM 1263 C C . GLN A 1 171 ? -16.083 3.009 10.472 1.00 95.75 171 GLN A C 1
ATOM 1265 O O . GLN A 1 171 ? -16.467 2.170 9.659 1.00 95.75 171 GLN A O 1
ATOM 1270 N N . VAL A 1 172 ? -15.598 2.637 11.661 1.00 95.62 172 VAL A N 1
ATOM 1271 C CA . VAL A 1 172 ? -15.571 1.227 12.070 1.00 95.62 172 VAL A CA 1
ATOM 1272 C C . VAL A 1 172 ? -16.960 0.805 12.542 1.00 95.62 172 VAL A C 1
ATOM 1274 O O . VAL A 1 172 ? -17.477 1.307 13.538 1.00 95.62 172 VAL A O 1
ATOM 1277 N N . GLU A 1 173 ? -17.554 -0.162 11.850 1.00 93.94 173 GLU A N 1
ATOM 1278 C CA . GLU A 1 173 ? -18.913 -0.608 12.142 1.00 93.94 173 GLU A CA 1
ATOM 1279 C C . GLU A 1 173 ? -19.042 -1.338 13.492 1.00 93.94 173 GLU A C 1
ATOM 1281 O O . GLU A 1 173 ? -18.222 -2.173 13.897 1.00 93.94 173 GLU A O 1
ATOM 1286 N N . GLY A 1 174 ? -20.137 -1.044 14.198 1.00 93.31 174 GLY A N 1
ATOM 1287 C CA . GLY A 1 174 ? -20.527 -1.741 15.423 1.00 93.31 174 GLY A CA 1
ATOM 1288 C C . GLY A 1 174 ? -19.603 -1.507 16.621 1.00 93.31 174 GLY A C 1
ATOM 1289 O O . GLY A 1 174 ? -19.602 -2.329 17.540 1.00 93.31 174 GLY A O 1
ATOM 1290 N N . VAL A 1 175 ? -18.786 -0.453 16.610 1.00 94.19 175 VAL A N 1
ATOM 1291 C CA . VAL A 1 175 ? -17.998 0.013 17.761 1.00 94.19 175 VAL A CA 1
ATOM 1292 C C . VAL A 1 175 ? -18.069 1.533 17.859 1.00 94.19 175 VAL A C 1
ATOM 1294 O O . VAL A 1 175 ? -18.247 2.223 16.862 1.00 94.19 175 VAL A O 1
ATOM 1297 N N . SER A 1 176 ? -17.899 2.053 19.067 1.00 95.69 176 SER A N 1
ATOM 1298 C CA . SER A 1 176 ? -17.705 3.477 19.327 1.00 95.69 176 SER A CA 1
ATOM 1299 C C . SER A 1 176 ? -16.410 3.674 20.102 1.00 95.69 176 SER A C 1
ATOM 1301 O O . SER A 1 176 ? -15.983 2.776 20.834 1.00 95.69 176 SER A O 1
ATOM 1303 N N . PHE A 1 177 ? -15.800 4.846 19.958 1.00 97.56 177 PHE A N 1
ATOM 1304 C CA . PHE A 1 177 ? -14.557 5.195 20.635 1.00 97.56 177 PHE A CA 1
ATOM 1305 C C . PHE A 1 177 ? -14.732 6.476 21.447 1.00 97.56 177 PHE A C 1
ATOM 1307 O O . PHE A 1 177 ? -15.442 7.377 21.004 1.00 97.56 177 PHE A O 1
ATOM 1314 N N . THR A 1 178 ? -14.092 6.561 22.613 1.00 98.38 178 THR A N 1
ATOM 1315 C CA . THR A 1 178 ? -13.887 7.850 23.292 1.00 98.38 178 THR A CA 1
ATOM 1316 C C . THR A 1 178 ? -12.758 8.627 22.613 1.00 98.38 178 THR A C 1
ATOM 1318 O O . THR A 1 178 ? -11.944 8.045 21.889 1.00 98.38 178 THR A O 1
ATOM 1321 N N . ASP A 1 179 ? -12.662 9.931 22.865 1.00 98.12 179 ASP A N 1
ATOM 1322 C CA . ASP A 1 179 ? -11.590 10.763 22.304 1.00 98.12 179 ASP A CA 1
ATOM 1323 C C . ASP A 1 179 ? -10.198 10.269 22.738 1.00 98.12 179 ASP A C 1
ATOM 1325 O O . ASP A 1 179 ? -9.247 10.267 21.950 1.00 98.12 179 ASP A O 1
ATOM 1329 N N . GLU A 1 180 ? -10.076 9.765 23.969 1.00 98.25 180 GLU A N 1
ATOM 1330 C CA . GLU A 1 180 ? -8.843 9.167 24.484 1.00 98.25 180 GLU A CA 1
ATOM 1331 C C . GLU A 1 180 ? -8.483 7.878 23.740 1.00 98.25 180 GLU A C 1
ATOM 1333 O O . GLU A 1 180 ? -7.315 7.667 23.400 1.00 98.25 180 GLU A O 1
ATOM 1338 N N . GLU A 1 181 ? -9.470 7.024 23.449 1.00 98.19 181 GLU A N 1
ATOM 1339 C CA . GLU A 1 181 ? -9.264 5.808 22.658 1.00 98.19 181 GLU A CA 1
ATOM 1340 C C . GLU A 1 181 ? -8.845 6.146 21.224 1.00 98.19 181 GLU A C 1
ATOM 1342 O O . GLU A 1 181 ? -7.916 5.524 20.704 1.00 98.19 181 GLU A O 1
ATOM 1347 N N . VAL A 1 182 ? -9.471 7.153 20.601 1.00 98.31 182 VAL A N 1
ATOM 1348 C CA . VAL A 1 182 ? -9.108 7.634 19.258 1.00 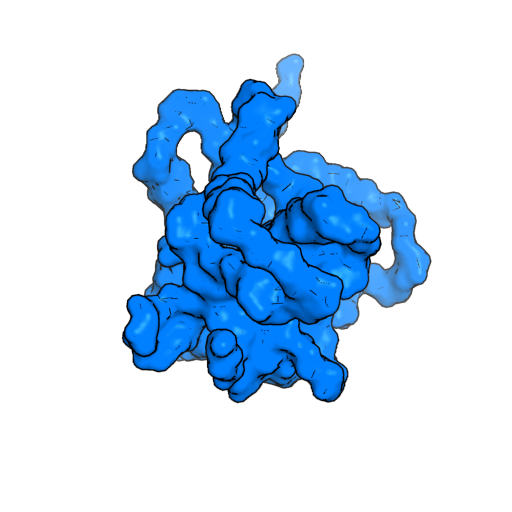98.31 182 VAL A CA 1
ATOM 1349 C C . VAL A 1 182 ? -7.662 8.121 19.234 1.00 98.31 182 VAL A C 1
ATOM 1351 O O . VAL A 1 182 ? -6.881 7.699 18.372 1.00 98.31 182 VAL A O 1
ATOM 1354 N N . ALA A 1 183 ? -7.273 8.965 20.191 1.00 98.00 183 ALA A N 1
ATOM 1355 C CA . ALA A 1 183 ? -5.916 9.493 20.286 1.00 98.00 183 ALA A CA 1
ATOM 1356 C C . ALA A 1 183 ? -4.883 8.379 20.528 1.00 98.00 183 ALA A C 1
ATOM 1358 O O . ALA A 1 183 ? -3.844 8.330 19.859 1.00 98.00 183 ALA A O 1
ATOM 1359 N N . ALA A 1 184 ? -5.173 7.453 21.447 1.00 98.19 184 ALA A N 1
ATOM 1360 C CA . ALA A 1 184 ? -4.283 6.346 21.784 1.00 98.19 184 ALA A CA 1
ATOM 1361 C C . ALA A 1 184 ? -4.114 5.359 20.619 1.00 98.19 184 ALA A C 1
ATOM 1363 O O . ALA A 1 184 ? -2.979 5.013 20.271 1.00 98.19 184 ALA A O 1
ATOM 1364 N N . LEU A 1 185 ? -5.212 4.937 19.981 1.00 97.94 185 LEU A N 1
ATOM 1365 C CA . LEU A 1 185 ? -5.180 4.031 18.830 1.00 97.94 185 LEU A CA 1
ATOM 1366 C C . LEU A 1 185 ? -4.450 4.659 17.651 1.00 97.94 185 LEU A C 1
ATOM 1368 O O . LEU A 1 185 ? -3.563 4.022 17.086 1.00 97.94 185 LEU A O 1
ATOM 1372 N N . THR A 1 186 ? -4.767 5.910 17.311 1.00 98.25 186 THR A N 1
ATOM 1373 C CA . THR A 1 186 ? -4.122 6.614 16.194 1.00 98.25 186 THR A CA 1
ATOM 1374 C C . THR A 1 186 ? -2.616 6.693 16.411 1.00 98.25 186 THR A C 1
ATOM 1376 O O . THR A 1 186 ? -1.841 6.274 15.549 1.00 98.25 186 THR A O 1
ATOM 1379 N N . LYS A 1 187 ? -2.180 7.121 17.603 1.00 97.94 187 LYS A N 1
ATOM 1380 C CA . LYS A 1 187 ? -0.756 7.177 17.952 1.00 97.94 187 LYS A CA 1
ATOM 1381 C C . LYS A 1 187 ? -0.096 5.803 17.852 1.00 97.94 187 LYS A C 1
ATOM 1383 O O . LYS A 1 187 ? 1.014 5.703 17.330 1.00 97.94 187 LYS A O 1
ATOM 1388 N N . ARG A 1 188 ? -0.750 4.746 18.335 1.00 97.62 188 ARG A N 1
ATOM 1389 C CA . ARG A 1 188 ? -0.214 3.381 18.271 1.00 97.62 188 ARG A CA 1
ATOM 1390 C C . ARG A 1 188 ? -0.079 2.889 16.829 1.00 97.62 188 ARG A C 1
ATOM 1392 O O . ARG A 1 188 ? 0.982 2.405 16.449 1.00 97.62 188 ARG A O 1
ATOM 1399 N N . ILE A 1 189 ? -1.111 3.071 16.006 1.00 97.06 189 ILE A N 1
ATOM 1400 C CA . ILE A 1 189 ? -1.135 2.680 14.585 1.00 97.06 189 ILE A CA 1
ATOM 1401 C C . ILE A 1 189 ? 0.003 3.368 13.822 1.00 97.06 189 ILE A C 1
ATOM 1403 O O . ILE A 1 189 ? 0.789 2.694 13.155 1.00 97.06 189 ILE A O 1
ATOM 1407 N N . GLN A 1 190 ? 0.164 4.681 14.001 1.00 96.31 190 GLN A N 1
ATOM 1408 C CA . GLN A 1 190 ? 1.222 5.471 13.360 1.00 96.31 190 GLN A CA 1
ATOM 1409 C C . GLN A 1 190 ? 2.642 5.045 13.775 1.00 96.31 190 GLN A C 1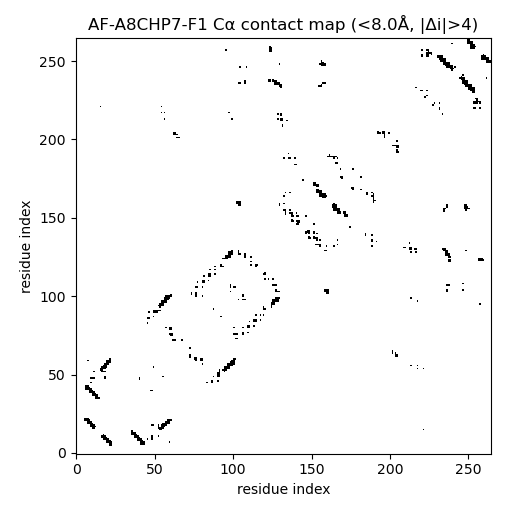
ATOM 1411 O O . GLN A 1 190 ? 3.590 5.218 13.006 1.00 96.31 190 GLN A O 1
ATOM 1416 N N . ASN A 1 191 ? 2.801 4.470 14.973 1.00 93.62 191 ASN A N 1
ATOM 1417 C CA . ASN A 1 191 ? 4.092 4.060 15.536 1.00 93.62 191 ASN A CA 1
ATOM 1418 C C . ASN A 1 191 ? 4.318 2.538 15.555 1.00 93.62 191 ASN A C 1
ATOM 1420 O O . ASN A 1 191 ? 5.381 2.082 15.973 1.00 93.62 191 ASN A O 1
ATOM 1424 N N . ALA A 1 192 ? 3.391 1.737 15.028 1.00 91.69 192 ALA A N 1
ATOM 1425 C CA . ALA A 1 192 ? 3.465 0.274 15.049 1.00 91.69 192 ALA A CA 1
ATOM 1426 C C . ALA A 1 192 ? 4.690 -0.296 14.308 1.00 91.69 192 ALA A C 1
ATOM 1428 O O . ALA A 1 192 ? 5.125 -1.422 14.552 1.00 91.69 192 ALA A O 1
ATOM 1429 N N . GLY A 1 193 ? 5.255 0.459 13.360 1.00 85.88 193 GLY A N 1
ATOM 1430 C CA . GLY A 1 193 ? 6.542 0.130 12.743 1.00 85.88 193 GLY A CA 1
ATOM 1431 C C . GLY A 1 193 ? 7.697 0.177 13.743 1.00 85.88 193 GLY A C 1
ATOM 1432 O O . GLY A 1 193 ? 8.518 -0.741 13.767 1.00 85.88 193 GLY A O 1
ATOM 1433 N N . THR A 1 194 ? 7.724 1.215 14.576 1.00 86.56 194 THR A N 1
ATOM 1434 C CA . THR A 1 194 ? 8.725 1.430 15.626 1.00 86.56 194 THR A CA 1
ATOM 1435 C C . THR A 1 194 ? 8.614 0.365 16.712 1.00 86.56 194 THR A C 1
ATOM 1437 O O . THR A 1 194 ? 9.632 -0.240 17.038 1.00 86.56 194 THR A O 1
ATOM 1440 N N . GLU A 1 195 ? 7.395 0.031 17.158 1.00 87.62 195 GLU A N 1
ATOM 1441 C CA . GLU A 1 195 ? 7.160 -1.027 18.160 1.00 87.62 195 GLU A CA 1
ATOM 1442 C C . GLU A 1 195 ? 7.825 -2.357 17.763 1.00 87.62 195 GLU A C 1
ATOM 1444 O O . GLU A 1 195 ? 8.461 -3.020 18.579 1.00 87.62 195 GLU A O 1
ATOM 1449 N N . VAL A 1 196 ? 7.740 -2.743 16.483 1.00 85.50 196 VAL A N 1
ATOM 1450 C CA . VAL A 1 196 ? 8.355 -3.990 15.995 1.00 85.50 196 VAL A CA 1
ATOM 1451 C C . VAL A 1 196 ? 9.881 -3.904 15.952 1.00 85.50 196 VAL A C 1
ATOM 1453 O O . VAL A 1 196 ? 10.554 -4.893 16.240 1.00 85.50 196 VAL A O 1
ATOM 1456 N N . VAL A 1 197 ? 10.439 -2.753 15.571 1.00 83.12 197 VAL A N 1
ATOM 1457 C CA . VAL A 1 197 ? 11.898 -2.551 15.540 1.00 83.12 197 VAL A CA 1
ATOM 1458 C C . VAL A 1 197 ? 12.477 -2.624 16.952 1.00 83.12 197 VAL A C 1
ATOM 1460 O O . VAL A 1 197 ? 13.508 -3.268 17.157 1.00 83.12 197 VAL A O 1
ATOM 1463 N N . GLU A 1 198 ? 11.799 -2.010 17.920 1.00 84.88 198 GLU A N 1
ATOM 1464 C CA . GLU A 1 198 ? 12.170 -2.038 19.337 1.00 84.88 198 GLU A CA 1
ATOM 1465 C C . GLU A 1 198 ? 12.044 -3.448 19.919 1.00 84.88 198 GLU A C 1
ATOM 1467 O O . GLU A 1 198 ? 12.998 -3.946 20.515 1.00 84.88 198 GLU A O 1
ATOM 1472 N N . ALA A 1 199 ? 10.934 -4.147 19.655 1.00 84.31 199 ALA A N 1
ATOM 1473 C CA . ALA A 1 199 ? 10.733 -5.532 20.093 1.00 84.31 199 ALA A CA 1
ATOM 1474 C C . ALA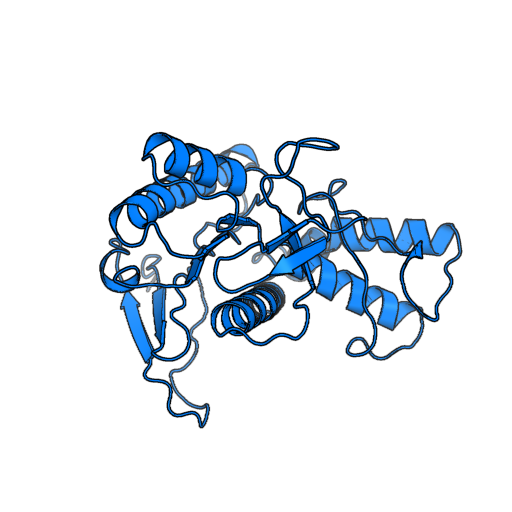 A 1 199 ? 11.772 -6.505 19.508 1.00 84.31 199 ALA A C 1
ATOM 1476 O O . ALA A 1 199 ? 12.112 -7.510 20.128 1.00 84.31 199 ALA A O 1
ATOM 1477 N N . LYS A 1 200 ? 12.309 -6.204 18.320 1.00 82.12 200 LYS A N 1
ATOM 1478 C CA . LYS A 1 200 ? 13.413 -6.952 17.699 1.00 82.12 200 LYS A CA 1
ATOM 1479 C C . LYS A 1 200 ? 14.801 -6.473 18.136 1.00 82.12 200 LYS A C 1
ATOM 1481 O O . LYS A 1 200 ? 15.787 -6.911 17.544 1.00 82.12 200 LYS A O 1
ATOM 1486 N N . ALA A 1 201 ? 14.897 -5.567 19.110 1.00 80.62 201 ALA A N 1
ATOM 1487 C CA . ALA A 1 201 ? 16.147 -4.970 19.585 1.00 80.62 201 ALA A CA 1
ATOM 1488 C C . ALA A 1 201 ? 17.026 -4.414 18.442 1.00 80.62 201 ALA A C 1
ATOM 1490 O O . ALA A 1 201 ? 18.244 -4.582 18.427 1.00 80.62 201 ALA A O 1
ATOM 1491 N N . GLY A 1 202 ? 16.404 -3.799 17.429 1.00 72.88 202 GLY A N 1
ATOM 1492 C CA . GLY A 1 202 ? 17.107 -3.276 16.252 1.00 72.88 202 GLY A CA 1
ATOM 1493 C C . GLY A 1 202 ? 17.517 -4.330 15.214 1.00 72.88 202 GLY A C 1
ATOM 1494 O O . GLY A 1 202 ? 18.120 -3.978 14.202 1.00 72.88 202 GLY A O 1
ATOM 1495 N N . GLY A 1 203 ? 17.144 -5.602 15.393 1.00 73.00 203 GLY A N 1
ATOM 1496 C CA . GLY A 1 203 ? 17.404 -6.714 14.465 1.00 73.00 203 GLY A CA 1
ATOM 1497 C C . GLY A 1 203 ? 16.619 -6.671 13.143 1.00 73.00 203 GLY A C 1
ATOM 1498 O O . GLY A 1 203 ? 16.604 -7.653 12.401 1.00 73.00 203 GLY A O 1
ATOM 1499 N N . GLY A 1 204 ? 15.946 -5.557 12.846 1.00 75.00 204 GLY A N 1
ATOM 1500 C CA . GLY A 1 204 ? 15.181 -5.324 11.622 1.00 75.00 204 GLY A CA 1
ATOM 1501 C C . GLY A 1 204 ? 13.730 -4.920 11.882 1.00 75.00 204 GLY A C 1
ATOM 1502 O O . GLY A 1 204 ? 13.267 -4.861 13.017 1.00 75.00 204 GLY A O 1
ATOM 1503 N N . SER A 1 205 ? 13.000 -4.636 10.805 1.00 80.31 205 SER A N 1
ATOM 1504 C CA . SER A 1 205 ? 11.594 -4.221 10.842 1.00 80.31 205 SER A CA 1
ATOM 1505 C C . SER A 1 205 ? 10.624 -5.408 10.722 1.00 80.31 205 SER A C 1
ATOM 1507 O O . SER A 1 205 ? 11.010 -6.585 10.760 1.00 80.31 205 SER A O 1
ATOM 1509 N N . ALA A 1 206 ? 9.326 -5.109 10.626 1.00 83.25 206 ALA A N 1
ATOM 1510 C CA . ALA A 1 206 ? 8.281 -6.093 10.375 1.00 83.25 206 ALA A CA 1
ATOM 1511 C C . ALA A 1 206 ? 8.509 -6.825 9.042 1.00 83.25 206 ALA A C 1
ATOM 1513 O O . ALA A 1 206 ? 8.582 -6.201 7.989 1.00 83.25 206 ALA A O 1
ATOM 1514 N N . THR A 1 207 ? 8.600 -8.156 9.096 1.00 87.25 207 THR A N 1
ATOM 1515 C CA . THR A 1 207 ? 8.815 -9.015 7.920 1.00 87.25 207 THR A CA 1
ATOM 1516 C C . THR A 1 207 ? 7.609 -9.912 7.668 1.00 87.25 207 THR A C 1
ATOM 1518 O O . THR A 1 207 ? 7.005 -9.838 6.606 1.00 87.25 207 THR A O 1
ATOM 1521 N N . LEU A 1 208 ? 7.202 -10.707 8.663 1.00 88.62 208 LEU A N 1
ATOM 1522 C CA . LEU A 1 208 ? 6.095 -11.663 8.530 1.00 88.62 208 LEU A CA 1
ATOM 1523 C C . LEU A 1 208 ? 4.743 -10.974 8.308 1.00 88.62 208 LEU A C 1
ATOM 1525 O O . LEU A 1 208 ? 4.034 -11.303 7.362 1.00 88.62 208 LEU A O 1
ATOM 1529 N N . SER A 1 209 ? 4.409 -9.973 9.129 1.00 90.38 209 SER A N 1
ATOM 1530 C CA . SER A 1 209 ? 3.165 -9.210 8.965 1.00 90.38 209 SER A CA 1
ATOM 1531 C C . SER A 1 209 ? 3.150 -8.394 7.671 1.00 90.38 209 SER A C 1
ATOM 1533 O O . SER A 1 209 ? 2.107 -8.297 7.029 1.00 90.38 209 SER A O 1
ATOM 1535 N N . MET A 1 210 ? 4.305 -7.882 7.227 1.00 91.56 210 MET A N 1
ATOM 1536 C CA . MET A 1 210 ? 4.422 -7.239 5.914 1.00 91.56 210 MET A CA 1
ATOM 1537 C C . MET A 1 210 ? 4.202 -8.247 4.776 1.00 91.56 210 MET A C 1
ATOM 1539 O O . MET A 1 210 ? 3.491 -7.944 3.824 1.00 91.56 210 MET A O 1
ATOM 1543 N N . GLY A 1 211 ? 4.742 -9.464 4.889 1.00 89.81 211 GLY A N 1
ATOM 1544 C CA . GLY A 1 211 ? 4.488 -10.548 3.936 1.00 89.81 211 GLY A CA 1
ATOM 1545 C C . GLY A 1 211 ? 3.003 -10.902 3.837 1.00 89.81 211 GLY A C 1
ATOM 1546 O O . GLY A 1 211 ? 2.474 -11.018 2.733 1.00 89.81 211 GLY A O 1
ATOM 1547 N N . GLN A 1 212 ? 2.306 -10.986 4.974 1.00 91.12 212 GLN A N 1
ATOM 1548 C CA . GLN A 1 212 ? 0.857 -11.205 5.013 1.00 91.12 212 GLN A CA 1
ATOM 1549 C C . GLN A 1 212 ? 0.079 -10.054 4.359 1.00 91.12 212 GLN A C 1
ATOM 1551 O O . GLN A 1 212 ? -0.816 -10.298 3.551 1.00 91.12 212 GLN A O 1
ATOM 1556 N N . ALA A 1 213 ? 0.427 -8.803 4.666 1.00 90.81 213 ALA A N 1
ATOM 1557 C CA . ALA A 1 213 ? -0.205 -7.628 4.069 1.00 90.81 213 ALA A CA 1
ATOM 1558 C C . ALA A 1 213 ? 0.003 -7.563 2.547 1.00 90.81 213 ALA A C 1
ATOM 1560 O O . ALA A 1 213 ? -0.954 -7.365 1.800 1.00 90.81 213 ALA A O 1
ATOM 1561 N N . ALA A 1 214 ? 1.231 -7.800 2.079 1.00 91.62 214 ALA A N 1
ATOM 1562 C CA . ALA A 1 214 ? 1.552 -7.860 0.657 1.00 91.62 214 ALA A CA 1
ATOM 1563 C C . ALA A 1 214 ? 0.825 -9.014 -0.052 1.00 91.62 214 ALA A C 1
ATOM 1565 O O . ALA A 1 214 ? 0.377 -8.851 -1.184 1.00 91.62 214 ALA A O 1
ATOM 1566 N N . CYS A 1 215 ? 0.658 -10.158 0.618 1.00 90.38 215 CYS A N 1
ATOM 1567 C CA . CYS A 1 215 ? -0.131 -11.279 0.112 1.00 90.38 215 CYS A CA 1
ATOM 1568 C C . CYS A 1 215 ? -1.620 -10.915 -0.008 1.00 90.38 215 CYS A C 1
ATOM 1570 O O . CYS A 1 215 ? -2.216 -11.150 -1.058 1.00 90.38 215 CYS A O 1
ATOM 1572 N N . ARG A 1 216 ? -2.213 -10.272 1.014 1.00 91.06 216 ARG A N 1
ATOM 1573 C CA . ARG A 1 216 ? -3.606 -9.781 0.971 1.00 91.06 216 ARG A CA 1
ATOM 1574 C C . ARG A 1 216 ? -3.815 -8.832 -0.210 1.00 91.06 216 ARG A C 1
ATOM 1576 O O . ARG A 1 216 ? -4.752 -9.041 -0.974 1.00 91.06 216 ARG A O 1
ATOM 1583 N N . PHE A 1 217 ? -2.918 -7.862 -0.400 1.00 93.62 217 PHE A N 1
ATOM 1584 C CA . PHE A 1 217 ? -2.932 -6.955 -1.553 1.00 93.62 217 PHE A CA 1
ATOM 1585 C C . PHE A 1 217 ? -2.778 -7.698 -2.891 1.00 93.62 217 PHE A C 1
ATOM 1587 O O . PHE A 1 217 ? -3.576 -7.511 -3.806 1.00 93.62 217 PHE A O 1
ATOM 1594 N N . GLY A 1 218 ? -1.776 -8.571 -3.010 1.00 91.69 218 GLY A N 1
ATOM 1595 C CA . GLY A 1 218 ? -1.490 -9.297 -4.248 1.00 91.69 218 GLY A CA 1
ATOM 1596 C C . GLY A 1 218 ? -2.641 -10.206 -4.681 1.00 91.69 218 GLY A C 1
ATOM 1597 O O . GLY A 1 218 ? -3.020 -10.206 -5.849 1.00 91.69 218 GLY A O 1
ATOM 1598 N N . LEU A 1 219 ? -3.247 -10.941 -3.744 1.00 90.44 219 LEU A N 1
ATOM 1599 C CA . LEU A 1 219 ? -4.408 -11.795 -4.019 1.00 90.44 219 LEU A CA 1
ATOM 1600 C C . LEU A 1 219 ? -5.642 -10.980 -4.415 1.00 90.44 219 LEU A C 1
ATOM 1602 O O . LEU A 1 219 ? -6.367 -11.375 -5.325 1.00 90.44 219 LEU A O 1
ATOM 1606 N N . ALA A 1 220 ? -5.870 -9.851 -3.749 1.00 91.00 220 ALA A N 1
ATOM 1607 C CA . ALA A 1 220 ? -6.934 -8.907 -4.069 1.00 91.00 220 ALA A CA 1
ATOM 1608 C C . ALA A 1 220 ? -6.796 -8.375 -5.511 1.00 91.00 220 ALA A C 1
ATOM 1610 O O . ALA A 1 220 ? -7.736 -8.462 -6.303 1.00 91.00 220 ALA A O 1
ATOM 1611 N N . LEU A 1 221 ? -5.591 -7.945 -5.890 1.00 91.25 221 LEU A N 1
ATOM 1612 C CA . LEU A 1 221 ? -5.271 -7.489 -7.242 1.00 91.25 221 LEU A CA 1
ATOM 1613 C C . LEU A 1 221 ? -5.459 -8.589 -8.295 1.00 91.25 221 LEU A C 1
ATOM 1615 O O . LEU A 1 221 ? -6.066 -8.354 -9.334 1.00 91.25 221 LEU A O 1
ATOM 1619 N N . VAL A 1 222 ? -5.009 -9.812 -8.019 1.00 91.12 222 VAL A N 1
ATOM 1620 C CA . VAL A 1 222 ? -5.206 -10.963 -8.917 1.00 91.12 222 VAL A CA 1
ATOM 1621 C C . VAL A 1 222 ? -6.681 -11.257 -9.152 1.00 91.12 222 VAL A C 1
ATOM 1623 O O . VAL A 1 222 ? -7.079 -11.456 -10.298 1.00 91.12 222 VAL A O 1
ATOM 1626 N N . LYS A 1 223 ? -7.490 -11.301 -8.086 1.00 89.75 223 LYS A N 1
ATOM 1627 C CA . LYS A 1 223 ? -8.933 -11.556 -8.195 1.00 89.75 223 LYS A CA 1
ATOM 1628 C C . LYS A 1 223 ? -9.598 -10.523 -9.106 1.00 89.75 223 LYS A C 1
ATOM 1630 O O . LYS A 1 223 ? -10.355 -10.897 -10.001 1.00 89.75 223 LYS A O 1
ATOM 1635 N N . ALA A 1 224 ? -9.250 -9.248 -8.936 1.00 91.06 224 ALA A N 1
ATOM 1636 C CA . ALA A 1 224 ? -9.751 -8.170 -9.782 1.00 91.06 224 ALA A CA 1
ATOM 1637 C C . ALA A 1 224 ? -9.307 -8.317 -11.251 1.00 91.06 224 ALA A C 1
ATOM 1639 O O . ALA A 1 224 ? -10.128 -8.200 -12.162 1.00 91.06 224 ALA A O 1
ATOM 1640 N N . LEU A 1 225 ? -8.038 -8.668 -11.497 1.00 89.75 225 LEU A N 1
ATOM 1641 C CA . LEU A 1 225 ? -7.517 -8.933 -12.847 1.00 89.75 225 LEU A CA 1
ATOM 1642 C C . LEU A 1 225 ? -8.213 -10.121 -13.532 1.00 89.75 225 LEU A C 1
ATOM 1644 O O . LEU A 1 225 ? -8.396 -10.114 -14.749 1.00 89.75 225 LEU A O 1
ATOM 1648 N N . GLN A 1 226 ? -8.656 -11.116 -12.760 1.00 90.56 226 GLN A N 1
ATOM 1649 C CA . GLN A 1 226 ? -9.450 -12.252 -13.244 1.00 90.56 226 GLN A CA 1
ATOM 1650 C C . GLN A 1 226 ? -10.927 -11.902 -13.497 1.00 90.56 226 GLN A C 1
ATOM 1652 O O . GLN A 1 226 ? -11.662 -12.715 -14.055 1.00 90.56 226 GLN A O 1
ATOM 1657 N N . GLY A 1 227 ? -11.366 -10.689 -13.151 1.00 87.38 227 GLY A N 1
ATOM 1658 C CA . GLY A 1 227 ? -12.740 -10.234 -13.349 1.00 87.38 227 GLY A CA 1
ATOM 1659 C C . GLY A 1 227 ? 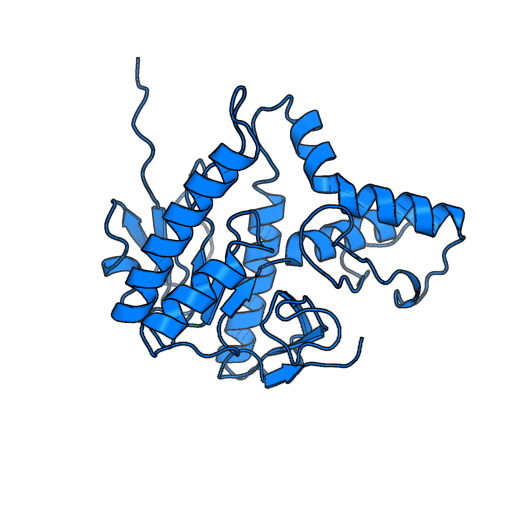-13.725 -10.719 -12.291 1.00 87.38 227 GLY A C 1
ATOM 1660 O O . GLY A 1 227 ? -14.920 -10.750 -12.574 1.00 87.38 227 GLY A O 1
ATOM 1661 N N . VAL A 1 228 ? -13.247 -11.105 -11.104 1.00 84.56 228 VAL A N 1
ATOM 1662 C CA . VAL A 1 228 ? -14.126 -11.363 -9.957 1.00 84.56 228 VAL A CA 1
ATOM 1663 C C . VAL A 1 228 ? -14.809 -10.045 -9.583 1.00 84.56 228 VAL A C 1
ATOM 1665 O O . VAL A 1 228 ? -14.134 -9.056 -9.319 1.00 84.56 228 VAL A O 1
ATOM 1668 N N . SER A 1 229 ? -16.142 -10.032 -9.628 1.00 59.94 229 SER A N 1
ATOM 1669 C CA . SER A 1 229 ? -16.977 -8.824 -9.548 1.00 59.94 229 SER A CA 1
ATOM 1670 C C . SER A 1 229 ? -17.212 -8.296 -8.136 1.00 59.94 229 SER A C 1
ATOM 1672 O O . SER A 1 229 ? -17.757 -7.204 -7.992 1.00 59.94 229 SER A O 1
ATOM 1674 N N . GLU A 1 230 ? -16.854 -9.058 -7.100 1.00 60.50 230 GLU A N 1
ATOM 1675 C CA . GLU A 1 230 ? -16.893 -8.546 -5.731 1.00 60.50 230 GLU A CA 1
ATOM 1676 C C . GLU A 1 230 ? -15.943 -7.355 -5.633 1.00 60.50 230 GLU A C 1
ATOM 1678 O O . GLU A 1 230 ? -14.782 -7.450 -6.034 1.00 60.50 230 GLU A O 1
ATOM 1683 N N . VAL A 1 231 ? -16.460 -6.224 -5.149 1.00 57.62 231 VAL A N 1
ATOM 1684 C CA . VAL A 1 231 ? -15.703 -4.981 -5.024 1.00 57.62 231 VAL A CA 1
ATOM 1685 C C . VAL A 1 231 ? -14.513 -5.253 -4.115 1.00 57.62 231 VAL A C 1
ATOM 1687 O O . VAL A 1 231 ? -14.640 -5.404 -2.901 1.00 57.62 231 VAL A O 1
ATOM 1690 N N . VAL A 1 232 ? -13.334 -5.366 -4.718 1.00 62.03 232 VAL A N 1
ATOM 1691 C CA . VAL A 1 232 ? -12.091 -5.474 -3.971 1.00 62.03 232 VAL A CA 1
ATOM 1692 C C . VAL A 1 232 ? -11.706 -4.059 -3.567 1.00 62.03 232 VAL A C 1
ATOM 1694 O O . VAL A 1 232 ? -10.907 -3.404 -4.239 1.00 62.03 232 VAL A O 1
ATOM 1697 N N . GLU A 1 233 ? -12.340 -3.576 -2.501 1.00 64.44 233 GLU A N 1
ATOM 1698 C CA . GLU A 1 233 ? -12.003 -2.293 -1.901 1.00 64.44 233 GLU A CA 1
ATOM 1699 C C . GLU A 1 233 ? -10.674 -2.417 -1.169 1.00 64.44 233 GLU A C 1
ATOM 1701 O O . GLU A 1 233 ? -10.520 -3.182 -0.212 1.00 64.44 233 GLU A O 1
ATOM 1706 N N . LEU A 1 234 ? -9.687 -1.669 -1.644 1.00 78.31 234 LEU A N 1
ATOM 1707 C CA . LEU A 1 234 ? -8.416 -1.496 -0.960 1.00 78.31 234 LEU A CA 1
ATOM 1708 C C . LEU A 1 234 ? -8.197 -0.015 -0.711 1.00 78.31 234 LEU A C 1
ATOM 1710 O O . LEU A 1 234 ? -8.701 0.829 -1.442 1.00 78.31 234 LEU A O 1
ATOM 1714 N N . ARG A 1 235 ? -7.401 0.290 0.305 1.00 80.69 235 ARG A N 1
ATOM 1715 C CA . ARG A 1 235 ? -6.819 1.616 0.478 1.00 80.69 235 ARG A CA 1
ATOM 1716 C C . ARG A 1 235 ? -5.324 1.467 0.275 1.00 80.69 235 ARG A C 1
ATOM 1718 O O . ARG A 1 235 ? -4.690 0.704 1.003 1.00 80.69 235 ARG A O 1
ATOM 1725 N N . VAL A 1 236 ? -4.810 2.075 -0.788 1.00 81.88 236 VAL A N 1
ATOM 1726 C CA . VAL A 1 236 ? -3.418 1.964 -1.250 1.00 81.88 236 VAL A CA 1
ATOM 1727 C C . VAL A 1 236 ? -2.998 3.259 -1.915 1.00 81.88 236 VAL A C 1
ATOM 1729 O O . VAL A 1 236 ? -3.822 3.914 -2.542 1.00 81.88 236 VAL A O 1
ATOM 1732 N N . ASP A 1 237 ? -1.724 3.608 -1.775 1.00 79.69 237 ASP A N 1
ATOM 1733 C CA . ASP A 1 237 ? -1.178 4.864 -2.283 1.00 79.69 237 ASP A CA 1
ATOM 1734 C C . ASP A 1 237 ? -1.152 4.857 -3.819 1.00 79.69 237 ASP A C 1
ATOM 1736 O O . ASP A 1 237 ? -0.505 4.006 -4.433 1.00 79.69 237 ASP A O 1
ATOM 1740 N N . VAL A 1 238 ? -1.897 5.762 -4.448 1.00 86.75 238 VAL A N 1
ATOM 1741 C CA . VAL A 1 238 ? -2.062 5.857 -5.907 1.00 86.75 238 VAL A CA 1
ATOM 1742 C C . VAL A 1 238 ? -2.017 7.314 -6.351 1.00 86.75 238 VAL A C 1
ATOM 1744 O O . VAL A 1 238 ? -2.289 8.219 -5.562 1.00 86.75 238 VAL A O 1
ATOM 1747 N N . GLU A 1 239 ? -1.694 7.552 -7.626 1.00 92.44 239 GLU A N 1
ATOM 1748 C CA . GLU A 1 239 ? -1.775 8.902 -8.194 1.00 92.44 239 GLU A CA 1
ATOM 1749 C C . GLU A 1 239 ? -3.251 9.287 -8.403 1.00 92.44 239 GLU A C 1
ATOM 1751 O O . GLU A 1 239 ? -3.947 8.701 -9.242 1.00 92.44 239 GLU A O 1
ATOM 1756 N N . GLY A 1 240 ? -3.727 10.243 -7.603 1.00 85.75 240 GLY A N 1
ATOM 1757 C CA . GLY A 1 240 ? -5.115 10.708 -7.574 1.00 85.75 240 GLY A CA 1
ATOM 1758 C C . GLY A 1 240 ? -5.359 11.974 -8.400 1.00 85.75 240 GLY A C 1
ATOM 1759 O O . GLY A 1 240 ? -4.577 12.330 -9.279 1.00 85.75 240 GLY A O 1
ATOM 1760 N N . GLU A 1 241 ? -6.463 12.669 -8.115 1.00 81.25 241 GLU A N 1
ATOM 1761 C CA . GLU A 1 241 ? -6.805 13.957 -8.751 1.00 81.25 241 GLU A CA 1
ATOM 1762 C C . GLU A 1 241 ? -6.182 15.175 -8.046 1.00 81.25 241 GLU A C 1
ATOM 1764 O O . GLU A 1 241 ? -6.274 16.292 -8.545 1.00 81.25 241 GLU A O 1
ATOM 1769 N N . GLY A 1 242 ? -5.491 14.963 -6.921 1.00 76.94 242 GLY A N 1
ATOM 1770 C CA . GLY A 1 242 ? -4.721 16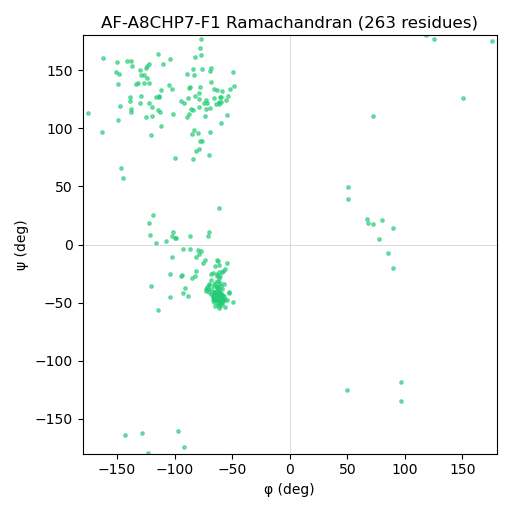.006 -6.242 1.00 76.94 242 GLY A CA 1
ATOM 1771 C C . GLY A 1 242 ? -5.475 16.819 -5.187 1.00 76.94 242 GLY A C 1
ATOM 1772 O O . GLY A 1 242 ? -4.939 17.836 -4.762 1.00 76.94 242 GLY A O 1
ATOM 1773 N N . GLU A 1 243 ? -6.660 16.388 -4.734 1.00 86.75 243 GLU A N 1
ATOM 1774 C CA . GLU A 1 243 ? -7.423 17.079 -3.674 1.00 86.75 243 GLU A CA 1
ATOM 1775 C C . GLU A 1 243 ? -6.603 17.259 -2.382 1.00 86.75 243 GLU A C 1
ATOM 1777 O O . GLU A 1 243 ? -6.533 18.359 -1.838 1.00 86.75 243 GLU A O 1
ATOM 1782 N N . TYR A 1 244 ? -5.934 16.195 -1.922 1.00 90.06 244 TYR A N 1
ATOM 1783 C CA . TYR A 1 244 ? -5.083 16.223 -0.724 1.00 90.06 244 TYR A CA 1
ATOM 1784 C C . TYR A 1 244 ? -3.589 16.254 -1.065 1.00 90.06 244 TYR A C 1
ATOM 1786 O O . TYR A 1 244 ? -2.813 17.001 -0.470 1.00 90.06 244 TYR A O 1
ATOM 1794 N N . ALA A 1 245 ? -3.176 15.407 -2.009 1.00 93.00 245 ALA A N 1
ATOM 1795 C CA . ALA A 1 245 ? -1.811 15.277 -2.504 1.00 93.00 245 ALA A CA 1
ATOM 1796 C C . ALA A 1 245 ? -1.824 14.543 -3.860 1.00 93.00 245 ALA A C 1
ATOM 1798 O O . ALA A 1 245 ? -2.796 13.841 -4.155 1.00 93.00 245 ALA A O 1
ATOM 1799 N N . PRO A 1 246 ? -0.758 14.647 -4.681 1.00 93.75 246 PRO A N 1
ATOM 1800 C CA . PRO A 1 246 ? -0.667 13.898 -5.938 1.00 93.75 246 PRO A CA 1
ATOM 1801 C C . PRO A 1 246 ? -0.740 12.382 -5.730 1.00 93.75 246 PRO A C 1
ATOM 1803 O O . PRO A 1 246 ? -1.374 11.689 -6.516 1.00 93.75 246 PRO A O 1
ATOM 1806 N N . PHE A 1 247 ? -0.120 11.893 -4.652 1.00 96.19 247 PHE A N 1
ATOM 1807 C CA . PHE A 1 247 ? -0.185 10.507 -4.200 1.00 96.19 247 PHE A CA 1
ATOM 1808 C C . PHE A 1 247 ? -0.866 10.459 -2.837 1.00 96.19 247 PHE A C 1
ATOM 1810 O O . PHE A 1 247 ? -0.494 11.205 -1.925 1.00 96.19 247 PHE A O 1
ATOM 1817 N N . PHE A 1 248 ? -1.898 9.632 -2.738 1.00 95.44 248 PHE A N 1
ATOM 1818 C CA . PHE A 1 248 ? -2.699 9.448 -1.538 1.00 95.44 248 PHE A CA 1
ATOM 1819 C C . PHE A 1 248 ? -3.244 8.021 -1.519 1.00 95.44 248 PHE A C 1
ATOM 1821 O O . PHE A 1 248 ? -3.391 7.407 -2.577 1.00 95.44 248 PHE A O 1
ATOM 1828 N N . ALA A 1 249 ? -3.593 7.504 -0.340 1.00 94.88 249 ALA A N 1
ATOM 1829 C CA . ALA A 1 249 ? -4.246 6.209 -0.170 1.00 94.88 249 ALA A CA 1
ATOM 1830 C C . ALA A 1 249 ? -5.773 6.329 0.035 1.00 94.88 249 ALA A C 1
ATOM 1832 O O . ALA A 1 249 ? -6.241 6.168 1.163 1.00 94.88 249 ALA A O 1
ATOM 1833 N N . PRO A 1 250 ? -6.577 6.620 -1.009 1.00 92.31 250 PRO A N 1
ATOM 1834 C CA . PRO A 1 250 ? -8.033 6.621 -0.915 1.00 92.31 250 PRO A CA 1
ATOM 1835 C C . PRO A 1 250 ? -8.582 5.187 -0.961 1.00 92.31 250 PRO A C 1
ATOM 1837 O O . PRO A 1 250 ? -7.849 4.251 -1.304 1.00 92.31 250 PRO A O 1
ATOM 1840 N N . PRO A 1 251 ? -9.875 4.986 -0.662 1.00 91.38 251 PRO A N 1
ATOM 1841 C CA . PRO A 1 251 ? -10.557 3.765 -1.064 1.00 91.38 251 PRO A CA 1
ATOM 1842 C C . PRO A 1 251 ? -10.595 3.671 -2.591 1.00 91.38 251 PRO A C 1
ATOM 1844 O O . PRO A 1 251 ? -10.900 4.634 -3.290 1.00 91.38 251 PRO A O 1
ATOM 1847 N N . ILE A 1 252 ? -10.238 2.502 -3.117 1.00 91.94 252 ILE A N 1
ATOM 1848 C CA . ILE A 1 252 ? -10.215 2.224 -4.551 1.00 91.94 252 ILE A CA 1
ATOM 1849 C C . ILE A 1 252 ? -11.031 0.982 -4.870 1.00 91.94 252 ILE A C 1
ATOM 1851 O O . ILE A 1 252 ? -11.008 -0.001 -4.130 1.00 91.94 252 ILE A O 1
ATOM 1855 N N . LYS A 1 253 ? -11.674 0.993 -6.035 1.00 92.25 253 LYS A N 1
ATOM 1856 C CA . LYS A 1 253 ? -12.221 -0.202 -6.672 1.00 92.25 253 LYS A CA 1
ATOM 1857 C C . LYS A 1 253 ? -11.198 -0.750 -7.657 1.00 92.25 253 LYS A C 1
ATOM 1859 O O . LYS A 1 253 ? -10.778 -0.038 -8.570 1.00 92.25 253 LYS A O 1
ATOM 1864 N N . LEU A 1 254 ? -10.810 -2.012 -7.500 1.00 91.88 254 LEU A N 1
ATOM 1865 C CA . LEU A 1 254 ? -9.972 -2.714 -8.474 1.00 91.88 254 LEU A CA 1
ATOM 1866 C C . LEU A 1 254 ? -10.816 -3.410 -9.548 1.00 91.88 254 LEU A C 1
ATOM 1868 O O . LEU A 1 254 ? -11.877 -3.957 -9.258 1.00 91.88 254 LEU A O 1
ATOM 1872 N N . GLY A 1 255 ? -10.286 -3.464 -10.768 1.00 92.06 255 GLY A N 1
ATOM 1873 C CA . GLY A 1 255 ? -10.864 -4.191 -11.895 1.00 92.06 255 GLY A CA 1
ATOM 1874 C C . GLY A 1 255 ? -9.799 -4.833 -12.789 1.00 92.06 255 GLY A C 1
ATOM 1875 O O . GLY A 1 255 ? -8.622 -4.940 -12.435 1.00 92.06 255 GLY A O 1
ATOM 1876 N N . LYS A 1 256 ? -10.197 -5.227 -14.006 1.00 92.56 256 LYS A N 1
ATOM 1877 C CA . LYS A 1 256 ? -9.337 -5.967 -14.957 1.00 92.56 256 LYS A CA 1
ATOM 1878 C C . LYS A 1 256 ? -8.090 -5.209 -15.433 1.00 92.56 256 LYS A C 1
ATOM 1880 O O . LYS A 1 256 ? -7.204 -5.809 -16.031 1.00 92.56 256 LYS A O 1
ATOM 1885 N N . ASN A 1 257 ? -8.025 -3.900 -15.192 1.00 92.88 257 ASN A N 1
ATOM 1886 C CA . ASN A 1 257 ? -6.949 -3.021 -15.652 1.00 92.88 257 ASN A CA 1
ATOM 1887 C C . ASN A 1 257 ? -6.233 -2.282 -14.505 1.00 92.88 257 ASN A C 1
ATOM 1889 O O . ASN A 1 257 ? -5.554 -1.292 -14.773 1.00 92.88 257 ASN A O 1
ATOM 1893 N N . GLY A 1 258 ? -6.367 -2.750 -13.259 1.00 93.62 258 GLY A N 1
ATOM 1894 C CA . GLY A 1 258 ? -5.871 -2.052 -12.069 1.00 93.62 258 GLY A CA 1
ATOM 1895 C C . GLY A 1 258 ? -6.981 -1.236 -11.403 1.00 93.62 258 GLY A C 1
ATOM 1896 O O . GLY A 1 258 ? -8.083 -1.755 -11.241 1.00 93.62 258 GLY A O 1
ATOM 1897 N N . VAL A 1 259 ? -6.716 0.014 -11.018 1.00 94.31 259 VAL A N 1
ATOM 1898 C CA . VAL A 1 259 ? -7.732 0.928 -10.461 1.00 94.31 259 VAL A CA 1
ATOM 1899 C C . VAL A 1 259 ? -8.845 1.173 -11.488 1.00 94.31 259 VAL A C 1
ATOM 1901 O O . VAL A 1 259 ? -8.591 1.663 -12.589 1.00 94.31 259 VAL A O 1
ATOM 1904 N N . GLU A 1 260 ? -10.078 0.833 -11.119 1.00 92.38 260 GLU A N 1
ATOM 1905 C CA . GLU A 1 260 ? -11.302 1.095 -11.884 1.00 92.38 260 GLU A CA 1
ATOM 1906 C C . GLU A 1 260 ? -11.948 2.418 -11.464 1.00 92.38 260 GLU A C 1
ATOM 1908 O O . GLU A 1 260 ? -12.374 3.184 -12.325 1.00 92.38 260 GLU A O 1
ATOM 1913 N N . ALA A 1 261 ? -11.978 2.701 -10.158 1.00 91.12 261 ALA A N 1
ATOM 1914 C CA . ALA A 1 261 ? -12.495 3.949 -9.604 1.00 91.12 261 ALA A CA 1
ATOM 1915 C C . ALA A 1 261 ? -11.787 4.312 -8.291 1.00 91.12 261 ALA A C 1
ATOM 1917 O O . ALA A 1 261 ? -11.393 3.425 -7.529 1.00 91.12 261 ALA A O 1
ATOM 1918 N N . LEU A 1 262 ? -11.658 5.615 -8.036 1.00 90.44 262 LEU A N 1
ATOM 1919 C CA . LEU A 1 262 ? -11.414 6.157 -6.700 1.00 90.44 262 LEU A CA 1
ATOM 1920 C C . LEU A 1 262 ? -12.782 6.358 -6.039 1.00 90.44 262 LEU A C 1
ATOM 1922 O O . LEU A 1 262 ? -13.711 6.812 -6.704 1.00 90.44 262 LEU A O 1
ATOM 1926 N N . LEU A 1 263 ? -12.916 5.951 -4.783 1.00 89.81 263 LEU A N 1
ATOM 1927 C CA . LEU A 1 263 ? -14.147 6.061 -4.004 1.00 89.81 263 LEU A CA 1
ATOM 1928 C C . LEU A 1 263 ? -14.016 7.213 -2.998 1.00 89.81 263 LEU A C 1
ATOM 1930 O O . LEU A 1 263 ? -12.901 7.609 -2.644 1.00 89.81 263 LEU A O 1
ATOM 1934 N N . ASP A 1 264 ? -15.153 7.710 -2.521 1.00 88.06 264 ASP A N 1
ATOM 1935 C CA . ASP A 1 264 ? -15.196 8.758 -1.501 1.00 88.06 264 ASP A CA 1
ATOM 1936 C C . ASP A 1 264 ? -14.710 8.232 -0.141 1.00 88.06 264 ASP A C 1
ATOM 1938 O O . ASP A 1 264 ? -14.832 7.041 0.170 1.00 88.06 264 ASP A O 1
ATOM 1942 N N . ILE A 1 265 ? -14.109 9.126 0.648 1.00 87.94 265 ILE A N 1
ATOM 1943 C CA . ILE A 1 265 ? -13.430 8.794 1.908 1.00 87.94 265 ILE A CA 1
ATOM 1944 C C . ILE A 1 265 ? -14.399 8.440 3.025 1.00 87.94 265 ILE A C 1
ATOM 1946 O O . ILE A 1 265 ? -15.305 9.241 3.338 1.00 87.94 265 ILE A O 1
#

Mean predicted aligned error: 8.07 Å